Protein AF-A0A510GAA5-F1 (afdb_monomer)

Solvent-accessible surface area (backbone atoms only — not comparable to full-atom values): 17832 Å² total; per-residue (Å²): 142,86,82,77,87,73,86,58,64,56,60,96,45,73,64,56,48,52,30,31,79,69,68,80,39,81,68,49,64,73,81,85,48,62,53,80,76,76,83,84,55,55,52,45,45,80,52,79,74,59,63,67,57,55,49,51,50,48,49,23,53,34,29,55,35,20,35,38,37,37,27,47,73,92,50,47,64,72,58,56,60,53,23,48,74,52,29,44,70,79,64,52,74,68,54,37,49,56,46,46,51,51,34,44,70,56,71,65,61,59,90,78,41,46,60,67,71,66,33,75,36,69,67,58,48,86,56,47,54,50,51,40,66,25,46,62,66,61,98,56,59,31,70,10,50,50,38,61,3,27,75,20,28,36,36,34,61,46,48,59,66,29,53,49,75,48,58,60,62,44,45,58,24,70,76,71,27,32,46,78,50,77,50,101,76,40,79,48,78,43,63,17,45,46,33,47,37,36,28,33,52,56,18,83,82,37,24,55,90,42,95,88,42,80,46,93,51,64,68,56,44,28,52,66,36,54,64,49,53,47,66,74,56,57,71,62,36,77,38,80,44,79,42,67,76,76,65,78,88,52,52,90,74,55,73,75,92,70,57,59,41,29,68,63,52,20,54,51,24,40,53,49,37,55,52,37,46,62,72,31,61,97,52,101,47,67,39,64,68,65,54,52,77,66,54,30,58,77,74,61,59,66,54,70,79,54,47,68,74,74,112

pLDDT: mean 86.88, std 11.71, range [36.22, 98.19]

Foldseek 3Di:
DPDDPPQDFDDPDPVQVVCCVVVNHPTHRDDAAADPDDDDFDKLLVQFDQPVLLVVLLVCLQFVFAEEEEEFPPLCLVNSLSLSQLQHDWDDPVQQVLLQVLCVLQVNHDPNHGYRGQQEAEDDLPQDLCQAQFQDDAPNTHGHSQLNNQVHEYEYEQPLSHQLVSLVQCLCCLVPQKGWDDDPHDTDIGGRSHHYYYYHYQFPVSCVVPPVDDDPPPPVRNVVSCVSNPPSSVVSGPYYDYRYHDDPVCPVVRPSVPRDISVVSSVVSVVSQVVQCVVQVVHPDRGNVPDDDVSCVVPPDDDPVVVVVVD

Organism: NCBI:txid238800

Sequence (311 aa):
MLGRVINILVAGNLIELVNHFKGSQVLTPPEAKLQDEPINYPDFKDIKGQKIAKRALEIAASGGHNLLMFGPPRTGKSRLTACLPSILPKMSTKEILECSTITSIAGKFLDGKLTKARPFRTPHHSCSLAAMVGGGVGKKVKPGEITLAHNGVLCLDELPEFPQHVIDALRQPIENGEILISGSNAHIKYPANFQLIAAMNPCKCGYLGDPYKECMKAPKCASDYQMKVSGPIMDGFDLHIEVSSINVYNYDLIDYSSEENSKDIAARVKKVRLIQEKRYEGYNIKTNNRLDRQLLIDYAMPADEGRDLLE

Structure (mmCIF, N/CA/C/O backbone):
data_AF-A0A510GAA5-F1
#
_entry.id   AF-A0A510GAA5-F1
#
loop_
_atom_site.group_PDB
_atom_site.id
_atom_site.type_symbol
_atom_site.label_atom_id
_atom_site.label_alt_id
_atom_site.label_comp_id
_atom_site.label_asym_id
_atom_site.l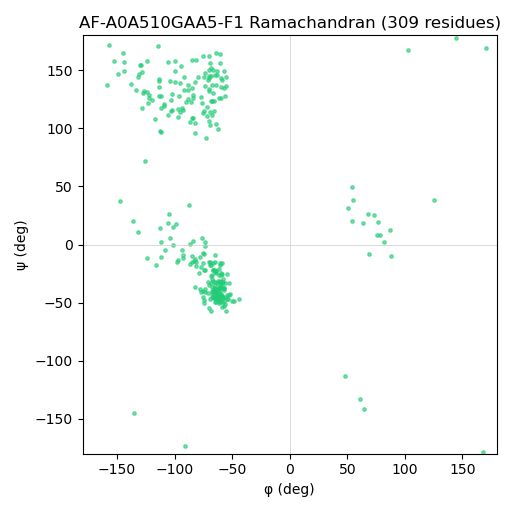abel_entity_id
_atom_site.label_seq_id
_atom_site.pdbx_PDB_ins_code
_atom_site.Cartn_x
_atom_site.Cartn_y
_atom_site.Cartn_z
_atom_site.occupancy
_atom_site.B_iso_or_equiv
_atom_site.auth_seq_id
_atom_site.auth_comp_id
_atom_site.auth_asym_id
_atom_site.auth_atom_id
_atom_site.pdbx_PDB_model_num
ATOM 1 N N . MET A 1 1 ? -29.665 -10.497 12.037 1.00 36.22 1 MET A N 1
ATOM 2 C CA . MET A 1 1 ? -30.370 -9.467 12.837 1.00 36.22 1 MET A CA 1
ATOM 3 C C . MET A 1 1 ? -29.736 -8.095 12.598 1.00 36.22 1 MET A C 1
ATOM 5 O O . MET A 1 1 ? -29.042 -7.573 13.459 1.00 36.22 1 MET A O 1
ATOM 9 N N . LEU A 1 2 ? -29.937 -7.521 11.412 1.00 41.62 2 LEU A N 1
ATOM 10 C CA . LEU A 1 2 ? -29.583 -6.130 11.109 1.00 41.62 2 LEU A CA 1
ATOM 11 C C . LEU A 1 2 ? -30.856 -5.294 11.304 1.00 41.62 2 LEU A C 1
ATOM 13 O O . LEU A 1 2 ? -31.881 -5.668 10.743 1.00 41.62 2 LEU A O 1
ATOM 17 N N . GLY A 1 3 ? -30.812 -4.209 12.085 1.00 38.56 3 GLY A N 1
ATOM 18 C CA . GLY A 1 3 ? -31.892 -3.207 12.056 1.00 38.56 3 GLY A CA 1
ATOM 19 C C . GLY A 1 3 ? -32.593 -2.838 13.367 1.00 38.56 3 GLY A C 1
ATOM 20 O O . GLY A 1 3 ? -33.789 -2.570 13.340 1.00 38.56 3 GLY A O 1
ATOM 21 N N . ARG A 1 4 ? -31.897 -2.734 14.506 1.00 42.44 4 ARG A N 1
ATOM 22 C CA . ARG A 1 4 ? -32.341 -1.761 15.521 1.00 42.44 4 ARG A CA 1
ATOM 23 C C . ARG A 1 4 ? -31.570 -0.472 15.286 1.00 42.44 4 ARG A C 1
ATOM 25 O O . ARG A 1 4 ? -30.346 -0.477 15.363 1.00 42.44 4 ARG A O 1
ATOM 32 N N . VAL A 1 5 ? -32.284 0.605 14.965 1.00 52.06 5 VAL A N 1
ATOM 33 C CA . VAL A 1 5 ? -31.745 1.967 15.015 1.00 52.06 5 VAL A CA 1
ATOM 34 C C . VAL A 1 5 ? -31.380 2.210 16.476 1.00 52.06 5 VAL A C 1
ATOM 36 O O . VAL A 1 5 ? -32.251 2.403 17.321 1.00 52.06 5 VAL A O 1
ATOM 39 N N . ILE A 1 6 ? -30.100 2.056 16.803 1.00 68.50 6 ILE A N 1
ATOM 40 C CA . ILE A 1 6 ? -29.601 2.374 18.134 1.00 68.50 6 ILE A CA 1
ATOM 41 C C . ILE A 1 6 ? -29.533 3.896 18.185 1.00 68.50 6 ILE A C 1
ATOM 43 O O . ILE A 1 6 ? -28.751 4.503 17.456 1.00 68.50 6 ILE A O 1
ATOM 47 N N . ASN A 1 7 ? -30.364 4.511 19.024 1.00 75.56 7 ASN A N 1
ATOM 48 C CA . ASN A 1 7 ? -30.238 5.931 19.321 1.00 75.56 7 ASN A CA 1
ATOM 49 C C . ASN A 1 7 ? -28.960 6.126 20.141 1.00 75.56 7 ASN A C 1
ATOM 51 O O . ASN A 1 7 ? -28.912 5.794 21.324 1.00 75.56 7 ASN A O 1
ATOM 55 N N . ILE A 1 8 ? -27.908 6.608 19.481 1.00 80.06 8 ILE A N 1
ATOM 56 C CA . ILE A 1 8 ? -26.639 6.959 20.117 1.00 80.06 8 ILE A CA 1
ATOM 57 C C . ILE A 1 8 ? -26.774 8.387 20.630 1.00 80.06 8 ILE A C 1
ATOM 59 O O . ILE A 1 8 ? -27.050 9.287 19.845 1.00 80.06 8 ILE A O 1
ATOM 63 N N . LEU A 1 9 ? -26.563 8.587 21.927 1.00 87.06 9 LEU A N 1
ATOM 64 C CA . LEU A 1 9 ? -26.502 9.899 22.569 1.00 87.06 9 LEU A CA 1
ATOM 65 C C . LEU A 1 9 ? -25.076 10.123 23.074 1.00 87.06 9 LEU A C 1
ATOM 67 O O . LEU A 1 9 ? -24.448 9.186 23.571 1.00 87.06 9 LEU A O 1
ATOM 71 N N . VAL A 1 10 ? -24.556 11.343 22.942 1.00 82.25 10 VAL A N 1
ATOM 72 C CA . VAL A 1 10 ? -23.188 11.677 23.369 1.00 82.25 10 VAL A CA 1
ATOM 73 C C . VAL A 1 10 ? -23.233 12.661 24.527 1.00 82.25 10 VAL A C 1
ATOM 75 O O . VAL A 1 10 ? -23.871 13.702 24.425 1.00 82.25 10 VAL A O 1
ATOM 78 N N . ALA A 1 11 ? -22.528 12.330 25.610 1.00 87.00 11 ALA A N 1
ATOM 79 C CA . ALA A 1 11 ? -22.262 13.238 26.720 1.00 87.00 11 ALA A CA 1
ATOM 80 C C . ALA A 1 11 ? -20.829 13.770 26.605 1.00 87.00 11 ALA A C 1
ATOM 82 O O . ALA A 1 11 ? -19.890 12.982 26.466 1.00 87.00 11 ALA A O 1
ATOM 83 N N . GLY A 1 12 ? -20.643 15.087 26.682 1.00 83.38 12 GLY A N 1
ATOM 84 C CA . GLY A 1 12 ? -19.318 15.713 26.666 1.00 83.38 12 GLY A CA 1
ATOM 85 C C . GLY A 1 12 ? -18.548 15.516 27.973 1.00 83.38 12 GLY A C 1
ATOM 86 O O . GLY A 1 12 ? -17.321 15.592 28.000 1.00 83.38 12 GLY A O 1
ATOM 87 N N . ASN A 1 13 ? -19.257 15.244 29.068 1.00 88.31 13 ASN A N 1
ATOM 88 C CA . ASN A 1 13 ? -18.691 14.973 30.383 1.00 88.31 13 ASN A CA 1
ATOM 89 C C . ASN A 1 13 ? -19.673 14.161 31.248 1.00 88.31 13 ASN A C 1
ATOM 91 O O . ASN A 1 13 ? -20.837 13.958 30.899 1.00 88.31 13 ASN A O 1
ATOM 95 N N . LEU A 1 14 ? -19.197 13.703 32.408 1.00 92.00 14 LEU A N 1
ATOM 96 C CA . LEU A 1 14 ? -20.000 12.901 33.332 1.00 92.00 14 LEU A CA 1
ATOM 97 C C . LEU A 1 14 ? -21.224 13.660 33.876 1.00 92.00 14 LEU A C 1
ATOM 99 O O . LEU A 1 14 ? -22.252 13.041 34.137 1.00 92.00 14 LEU A O 1
ATOM 103 N N . ILE A 1 15 ? -21.136 14.984 34.036 1.00 93.69 15 ILE A N 1
ATOM 104 C CA . ILE A 1 15 ? -22.222 15.804 34.595 1.00 93.69 15 ILE A CA 1
ATOM 105 C C . ILE A 1 15 ? -23.410 15.832 33.631 1.00 93.69 15 ILE A C 1
ATOM 107 O O . ILE A 1 15 ? -24.540 15.611 34.058 1.00 93.69 15 ILE A O 1
ATOM 111 N N . GLU A 1 16 ? -23.163 16.025 32.336 1.00 92.81 16 GLU A N 1
ATOM 112 C CA . GLU A 1 16 ? -24.202 15.984 31.298 1.00 92.81 16 GLU A CA 1
ATOM 113 C C . GLU A 1 16 ? -24.899 14.622 31.243 1.00 92.81 16 GLU A C 1
ATOM 115 O O . GLU A 1 16 ? -26.124 14.556 31.139 1.00 92.81 16 GLU A O 1
ATOM 120 N N . LEU A 1 17 ? -24.137 13.532 31.388 1.00 92.88 17 LEU A N 1
ATOM 121 C CA . LEU A 1 17 ? -24.698 12.183 31.457 1.00 92.88 17 LEU A CA 1
ATOM 122 C C . LEU A 1 17 ? -25.611 12.017 32.679 1.00 92.88 17 LEU A C 1
ATOM 124 O O . LEU A 1 17 ? -26.720 11.501 32.565 1.00 92.88 17 LEU A O 1
ATOM 128 N N . VAL A 1 18 ? -25.168 12.478 33.851 1.00 94.25 18 VAL A N 1
ATOM 129 C CA . VAL A 1 18 ? -25.964 12.419 35.086 1.00 94.25 18 VAL A CA 1
ATOM 130 C C . VAL A 1 18 ? -27.229 13.272 34.968 1.00 94.25 18 VAL A C 1
ATOM 132 O O . VAL A 1 18 ? -28.306 12.820 35.355 1.00 94.25 18 VAL A O 1
ATOM 135 N N . ASN A 1 19 ? -27.127 14.479 34.412 1.00 93.50 19 ASN A N 1
ATOM 136 C CA . ASN A 1 19 ? -28.267 15.370 34.190 1.00 93.50 19 ASN A CA 1
ATOM 137 C C . ASN A 1 19 ? -29.281 14.775 33.210 1.00 93.50 19 ASN A C 1
ATOM 139 O O . ASN A 1 19 ? -30.486 14.957 33.383 1.00 93.50 19 ASN A O 1
ATOM 143 N N . HIS A 1 20 ? -28.805 14.005 32.231 1.00 93.19 20 HIS A N 1
ATOM 144 C CA . HIS A 1 20 ? -29.666 13.278 31.312 1.00 93.19 20 HIS A CA 1
ATOM 145 C C . HIS A 1 20 ? -30.554 12.256 32.003 1.00 93.19 20 HIS A C 1
ATOM 147 O O . HIS A 1 20 ? -31.773 12.287 31.845 1.00 93.19 20 HIS A O 1
ATOM 153 N N . PHE A 1 21 ? -29.960 11.404 32.838 1.00 92.94 21 PHE A N 1
ATOM 154 C CA . PHE A 1 21 ? -30.721 10.416 33.602 1.00 92.94 21 PHE A CA 1
ATOM 155 C C . PHE A 1 21 ? -31.620 11.047 34.671 1.00 92.94 21 PHE A C 1
ATOM 157 O O . PHE A 1 21 ? -32.647 10.470 35.017 1.00 92.94 21 PHE A O 1
ATOM 164 N N . LYS A 1 22 ? -31.270 12.237 35.175 1.00 93.38 22 LYS A N 1
ATOM 165 C CA . LYS A 1 22 ? -32.120 13.019 36.089 1.00 93.38 22 LYS A CA 1
ATOM 166 C C . LYS A 1 22 ? -33.263 13.763 35.387 1.00 93.38 22 LYS A C 1
ATOM 168 O O . LYS A 1 22 ? -34.124 14.300 36.076 1.00 93.38 22 LYS A O 1
ATOM 173 N N . GLY A 1 23 ? -33.268 13.831 34.055 1.00 90.81 23 GLY A N 1
ATOM 174 C CA . GLY A 1 23 ? -34.261 14.575 33.274 1.00 90.81 23 GLY A CA 1
ATOM 175 C C . GLY A 1 23 ? -34.072 16.097 33.277 1.00 90.81 23 GLY A C 1
ATOM 176 O O . GLY A 1 23 ? -34.934 16.812 32.775 1.00 90.81 23 GLY A O 1
ATOM 177 N N . SER A 1 24 ? -32.963 16.611 33.819 1.00 91.56 24 SER A N 1
ATOM 178 C CA . SER A 1 24 ? -32.653 18.050 33.836 1.00 91.56 24 SER A CA 1
ATOM 179 C C . SER A 1 24 ? -31.969 18.538 32.556 1.00 91.56 24 SER A C 1
ATOM 181 O O . SER A 1 24 ? -31.905 19.739 32.309 1.00 91.56 24 SER A O 1
ATOM 183 N N . GLN A 1 25 ? -31.466 17.618 31.732 1.00 90.06 25 GLN A N 1
ATOM 184 C CA . GLN A 1 25 ? -30.853 17.896 30.436 1.00 90.06 25 GLN A CA 1
ATOM 185 C C . GLN A 1 25 ? -31.204 16.771 29.456 1.00 90.06 25 GLN A C 1
ATOM 187 O O . GLN A 1 25 ? -31.360 15.623 29.853 1.00 90.06 25 GLN A O 1
ATOM 192 N N . VAL A 1 26 ? -31.315 17.056 28.161 1.00 89.81 26 VAL A N 1
ATOM 193 C CA . VAL A 1 26 ? -31.512 16.016 27.139 1.00 89.81 26 VAL A CA 1
ATOM 194 C C . VAL A 1 26 ? -30.254 15.942 26.289 1.00 89.81 26 VAL A C 1
ATOM 196 O O . VAL A 1 26 ? -29.883 16.926 25.655 1.00 89.81 26 VAL A O 1
ATOM 199 N N . LEU A 1 27 ? -29.577 14.791 26.301 1.00 90.69 27 LEU A N 1
ATOM 200 C CA . LEU A 1 27 ? -28.492 14.534 25.359 1.00 90.69 27 LEU A CA 1
ATOM 201 C C . LEU A 1 27 ? -29.084 14.348 23.970 1.00 90.69 27 LEU A C 1
ATOM 203 O O . LEU A 1 27 ? -30.132 13.720 23.810 1.00 90.69 27 LEU A O 1
ATOM 207 N N . THR A 1 28 ? -28.393 14.870 22.968 1.00 86.44 28 THR A N 1
ATOM 208 C CA . THR A 1 28 ? -28.785 14.747 21.570 1.00 86.44 28 THR A CA 1
ATOM 209 C C . THR A 1 28 ? -27.892 13.742 20.844 1.00 86.44 28 THR A C 1
ATOM 211 O O . THR A 1 28 ? -26.766 13.462 21.278 1.00 86.44 28 THR A O 1
ATOM 214 N N . PRO A 1 29 ? -28.382 13.160 19.737 1.00 83.62 29 PRO A N 1
ATOM 215 C CA . PRO A 1 29 ? -27.536 12.376 18.861 1.00 83.62 29 PRO A CA 1
ATOM 216 C C . PRO A 1 29 ? -26.367 13.208 18.326 1.00 83.62 29 PRO A C 1
ATOM 218 O O . PRO A 1 29 ? -26.551 14.388 18.018 1.00 83.62 29 PRO A O 1
ATOM 221 N N . PRO A 1 30 ? -25.168 12.618 18.196 1.00 79.56 30 PRO A N 1
ATOM 222 C CA . PRO A 1 30 ? -24.035 13.331 17.635 1.00 79.56 30 PRO A CA 1
ATOM 223 C C . PRO A 1 30 ? -24.268 13.621 16.150 1.00 79.56 30 PRO A C 1
ATOM 225 O O . PRO A 1 30 ? -24.688 12.747 15.390 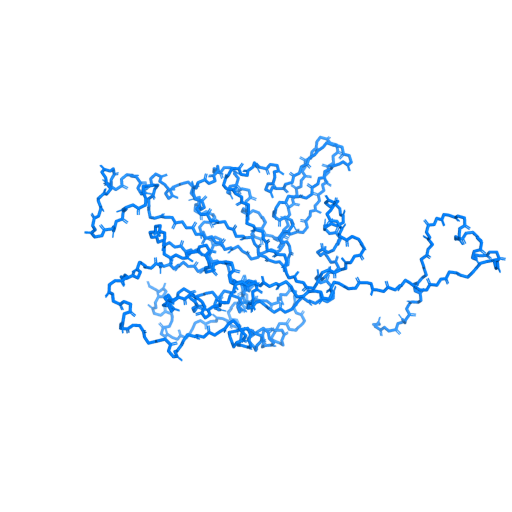1.00 79.56 30 PRO A O 1
A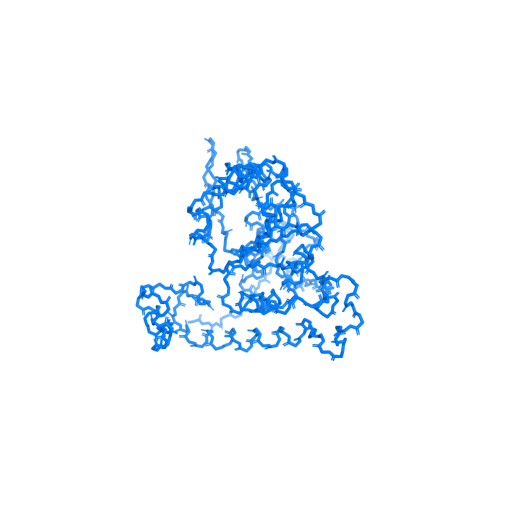TOM 228 N N . GLU A 1 31 ? -23.926 14.832 15.717 1.00 74.69 31 GLU A N 1
ATOM 229 C CA . GLU A 1 31 ? -23.881 15.164 14.295 1.00 74.69 31 GLU A CA 1
ATOM 230 C C . GLU A 1 31 ? -22.617 14.576 13.660 1.00 74.69 31 GLU A C 1
ATOM 232 O O . GLU A 1 31 ? -21.490 14.879 14.063 1.00 74.69 31 GLU A O 1
ATOM 237 N N . ALA A 1 32 ? -22.794 13.730 12.644 1.00 70.75 32 ALA A N 1
ATOM 238 C CA . ALA A 1 32 ? -21.677 13.169 11.899 1.00 70.75 32 ALA A CA 1
ATOM 239 C C . ALA A 1 32 ? -21.006 14.259 11.051 1.00 70.75 32 ALA A C 1
ATOM 241 O O . ALA A 1 32 ? -21.521 14.659 10.007 1.00 70.75 32 ALA A O 1
ATOM 242 N N . LYS A 1 33 ? -19.824 14.714 11.473 1.00 73.50 33 LYS A N 1
ATOM 243 C CA . LYS A 1 33 ? -18.998 15.639 10.689 1.00 73.50 33 LYS A CA 1
ATOM 244 C C . LYS A 1 33 ? -18.119 14.843 9.729 1.00 73.50 33 LYS A C 1
ATOM 246 O O . LYS A 1 33 ? -17.147 14.202 10.131 1.00 73.50 33 LYS A O 1
ATOM 251 N N . LEU A 1 34 ? -18.469 14.861 8.448 1.00 71.62 34 LEU A N 1
ATOM 252 C CA . LEU A 1 34 ? -17.645 14.285 7.388 1.00 71.62 34 LEU A CA 1
ATOM 253 C C . LEU A 1 34 ? -16.722 15.370 6.834 1.00 71.62 34 LEU A C 1
ATOM 255 O O . LEU A 1 34 ? -17.085 16.542 6.763 1.00 71.62 34 LEU A O 1
ATOM 259 N N . GLN A 1 35 ? -15.504 14.991 6.465 1.00 70.12 35 GLN A N 1
ATOM 260 C CA . GLN A 1 35 ? -14.662 15.865 5.664 1.00 70.12 35 GLN A CA 1
ATOM 261 C C . GLN A 1 35 ? -15.243 15.907 4.246 1.00 70.12 35 GLN A C 1
ATOM 263 O O . GLN A 1 35 ? -15.217 14.899 3.537 1.00 70.12 35 GLN A O 1
ATOM 268 N N . ASP A 1 36 ? -15.798 17.056 3.863 1.00 61.06 36 ASP A N 1
ATOM 269 C CA . ASP A 1 36 ? -16.390 17.260 2.535 1.00 61.06 36 ASP A CA 1
ATOM 270 C C . ASP A 1 36 ? -15.369 17.707 1.482 1.00 61.06 36 ASP A C 1
ATOM 272 O O . ASP A 1 36 ? -15.629 17.582 0.286 1.00 61.06 36 ASP A O 1
ATOM 276 N N . GLU A 1 37 ? -14.191 18.181 1.901 1.00 63.00 37 GLU A N 1
ATOM 277 C CA . GLU A 1 37 ? -13.153 18.603 0.964 1.00 63.00 37 GLU A CA 1
ATOM 278 C C . GLU A 1 37 ? -12.579 17.403 0.194 1.00 63.00 37 GLU A C 1
ATOM 280 O O . GLU A 1 37 ? -12.080 16.449 0.807 1.00 63.00 37 GLU A O 1
ATOM 285 N N . PRO A 1 38 ? -12.624 17.428 -1.151 1.00 63.91 38 PRO A N 1
ATOM 286 C CA . PRO A 1 38 ? -12.011 16.387 -1.953 1.00 63.91 38 PRO A CA 1
ATOM 287 C C . PRO A 1 38 ? -10.491 16.454 -1.790 1.00 63.91 38 PRO A C 1
ATOM 289 O O . PRO A 1 38 ? -9.869 17.474 -2.081 1.00 63.91 38 PRO A O 1
ATOM 292 N N . ILE A 1 39 ? -9.878 15.346 -1.364 1.00 74.38 39 ILE A N 1
ATOM 293 C CA . ILE A 1 39 ? -8.423 15.207 -1.455 1.00 74.38 39 ILE A CA 1
ATOM 294 C C . ILE A 1 39 ? -8.066 15.166 -2.939 1.00 74.38 39 ILE A C 1
ATOM 296 O O . ILE A 1 39 ? -8.477 14.253 -3.658 1.00 74.38 39 ILE A O 1
ATOM 300 N N . ASN A 1 40 ? -7.336 16.181 -3.396 1.00 79.75 40 ASN A N 1
ATOM 301 C CA . ASN A 1 40 ? -6.934 16.285 -4.787 1.00 79.75 40 ASN A CA 1
ATOM 302 C C . ASN A 1 40 ? -5.659 15.465 -5.011 1.00 79.75 40 ASN A C 1
ATOM 304 O O . ASN A 1 40 ? -4.585 15.825 -4.527 1.00 79.75 40 ASN A O 1
ATOM 308 N N . TYR A 1 41 ? -5.790 14.347 -5.719 1.00 89.25 41 TYR A N 1
ATOM 309 C CA . TYR A 1 41 ? -4.664 13.509 -6.121 1.00 89.25 41 TYR A CA 1
ATOM 310 C C . TYR A 1 41 ? -4.201 13.882 -7.537 1.00 89.25 41 TYR A C 1
ATOM 312 O O . TYR A 1 41 ? -5.019 14.344 -8.335 1.00 89.25 41 TYR A O 1
ATOM 320 N N . PRO A 1 42 ? -2.922 13.655 -7.884 1.00 91.62 42 PRO A N 1
ATOM 321 C CA . PRO A 1 42 ? -2.449 13.805 -9.257 1.00 91.62 42 PRO A CA 1
ATOM 322 C C . PRO A 1 42 ? -3.256 12.949 -10.248 1.00 91.62 42 PRO A C 1
ATOM 324 O O . PRO A 1 42 ? -3.642 11.820 -9.932 1.00 91.62 42 PRO A O 1
ATOM 327 N N . ASP A 1 43 ? -3.473 13.470 -11.457 1.00 92.62 43 ASP A N 1
ATOM 328 C CA . ASP A 1 43 ? -4.263 12.814 -12.505 1.00 92.62 43 ASP A CA 1
ATOM 329 C C . ASP A 1 43 ? -3.355 12.023 -13.463 1.00 92.62 43 ASP A C 1
ATOM 331 O O . ASP A 1 43 ? -2.285 12.494 -13.863 1.00 92.62 43 ASP A O 1
ATOM 335 N N . PHE A 1 44 ? -3.783 10.822 -13.861 1.00 91.62 44 PHE A N 1
ATOM 336 C CA . PHE A 1 44 ? -3.069 9.990 -14.834 1.00 91.62 44 PHE A CA 1
ATOM 337 C C . PHE A 1 44 ? -2.888 10.667 -16.195 1.00 91.62 44 PHE A C 1
ATOM 339 O O . PHE A 1 44 ? -1.900 10.375 -16.876 1.00 91.62 44 PHE A O 1
ATOM 346 N N . LYS A 1 45 ? -3.768 11.602 -16.572 1.00 90.25 45 LYS A N 1
ATOM 347 C CA . LYS A 1 45 ? -3.625 12.370 -17.819 1.00 90.25 45 LYS A CA 1
ATOM 348 C C . LYS A 1 45 ? -2.370 13.251 -17.838 1.00 90.25 45 LYS A C 1
ATOM 350 O O . LYS A 1 45 ? -1.865 13.582 -18.905 1.00 90.25 45 LYS A O 1
ATOM 355 N N . ASP A 1 46 ? -1.856 13.630 -16.664 1.00 88.19 46 ASP A N 1
ATOM 356 C CA . ASP A 1 46 ? -0.686 14.506 -16.556 1.00 88.19 46 ASP A CA 1
ATOM 357 C C . ASP A 1 46 ? 0.635 13.735 -16.714 1.00 88.19 46 ASP A C 1
ATOM 359 O O . ASP A 1 46 ? 1.710 14.333 -16.826 1.00 88.19 46 ASP A O 1
ATOM 363 N N . ILE A 1 47 ? 0.578 12.403 -16.674 1.00 87.12 47 ILE A N 1
ATOM 364 C CA . ILE A 1 47 ? 1.726 11.529 -16.888 1.00 87.12 47 ILE A CA 1
ATOM 365 C C . ILE A 1 47 ? 1.755 11.182 -18.365 1.00 87.12 47 ILE A C 1
ATOM 367 O O . ILE A 1 47 ? 0.858 10.517 -18.861 1.00 87.12 47 ILE A O 1
ATOM 371 N N . LYS A 1 48 ? 2.794 11.612 -19.069 1.00 81.06 48 LYS A N 1
ATOM 372 C CA . LYS A 1 48 ? 2.917 11.346 -20.502 1.00 81.06 48 LYS A CA 1
ATOM 373 C C . LYS A 1 48 ? 3.552 9.984 -20.737 1.00 81.06 48 LYS A C 1
ATOM 375 O O . LYS A 1 48 ? 4.555 9.661 -20.099 1.00 81.06 48 LYS A O 1
ATOM 380 N N . GLY A 1 49 ? 2.987 9.203 -21.650 1.00 81.69 49 GLY A N 1
ATOM 381 C CA . GLY A 1 49 ? 3.454 7.856 -21.957 1.00 81.69 49 GLY A CA 1
ATOM 382 C C . GLY A 1 49 ? 3.304 6.891 -20.776 1.00 81.69 49 GLY A C 1
ATOM 383 O O . GLY A 1 49 ? 2.306 6.906 -20.059 1.00 81.69 49 GLY A O 1
ATOM 384 N N . GLN A 1 50 ? 4.289 6.005 -20.592 1.00 86.31 50 GLN A N 1
ATOM 385 C CA . GLN A 1 50 ? 4.290 4.969 -19.547 1.00 86.31 50 GLN A CA 1
ATOM 386 C C . GLN A 1 50 ? 3.051 4.056 -19.560 1.00 86.31 50 GLN A C 1
ATOM 388 O O . GLN A 1 50 ? 2.556 3.652 -18.508 1.00 86.31 50 GLN A O 1
ATOM 393 N N . LYS A 1 51 ? 2.552 3.699 -20.754 1.00 87.31 51 LYS A N 1
ATOM 394 C CA . LYS A 1 51 ? 1.334 2.882 -20.929 1.00 87.31 51 LYS A CA 1
ATOM 395 C C . LYS A 1 51 ? 1.369 1.587 -20.110 1.00 87.31 51 LYS A C 1
ATOM 397 O O . LYS A 1 51 ? 0.385 1.259 -19.454 1.00 87.31 51 LYS A O 1
ATOM 402 N N . ILE A 1 52 ? 2.518 0.904 -20.090 1.00 89.44 52 ILE A N 1
ATOM 403 C CA . ILE A 1 52 ? 2.726 -0.320 -19.301 1.00 89.44 52 ILE A CA 1
ATOM 404 C C . ILE A 1 52 ? 2.565 -0.032 -17.804 1.00 89.44 52 ILE A C 1
ATOM 406 O O . ILE A 1 52 ? 1.810 -0.729 -17.132 1.00 89.44 52 ILE A O 1
ATOM 410 N N . ALA A 1 53 ? 3.190 1.029 -17.284 1.00 92.75 53 ALA A N 1
ATOM 411 C CA . ALA A 1 53 ? 3.092 1.376 -15.868 1.00 92.75 53 ALA A CA 1
ATOM 412 C C . ALA A 1 53 ? 1.683 1.819 -15.456 1.00 92.75 53 ALA A C 1
ATOM 414 O O . ALA A 1 53 ? 1.189 1.398 -14.410 1.00 92.75 53 ALA A O 1
ATOM 415 N N . LYS A 1 54 ? 0.995 2.608 -16.292 1.00 93.88 54 LYS A N 1
ATOM 416 C CA . LYS A 1 54 ? -0.411 2.977 -16.061 1.00 93.88 54 LYS A CA 1
ATOM 417 C C . LYS A 1 54 ? -1.309 1.744 -16.022 1.00 93.88 54 LYS A C 1
ATOM 419 O O . LYS A 1 54 ? -2.124 1.603 -15.114 1.00 93.88 54 LYS A O 1
ATOM 424 N N . ARG A 1 55 ? -1.118 0.823 -16.971 1.00 94.50 55 ARG A N 1
ATOM 425 C CA . ARG A 1 55 ? -1.877 -0.427 -17.033 1.00 94.50 55 ARG A CA 1
ATOM 426 C C . ARG A 1 55 ? -1.602 -1.320 -15.826 1.00 94.50 55 ARG A C 1
ATOM 428 O O . ARG A 1 55 ? -2.542 -1.855 -15.248 1.00 94.50 55 ARG A O 1
ATOM 435 N N . ALA A 1 56 ? -0.346 -1.446 -15.415 1.00 96.62 56 ALA A N 1
ATOM 436 C CA . ALA A 1 56 ? 0.035 -2.202 -14.229 1.00 96.62 56 ALA A CA 1
ATOM 437 C C . ALA A 1 56 ? -0.568 -1.607 -12.948 1.00 96.62 56 ALA A C 1
ATOM 439 O O . ALA A 1 56 ? -1.077 -2.354 -12.119 1.00 96.62 56 ALA A O 1
ATOM 440 N N . LEU A 1 57 ? -0.601 -0.276 -12.810 1.00 97.06 57 LEU A N 1
ATOM 441 C CA . LEU A 1 57 ? -1.281 0.396 -11.698 1.00 97.06 57 LEU A CA 1
ATOM 442 C C . LEU A 1 57 ? -2.797 0.175 -11.720 1.00 97.06 57 LEU A C 1
ATOM 444 O O . LEU A 1 57 ? -3.388 -0.027 -10.664 1.00 97.06 57 LEU A O 1
ATOM 448 N N . GLU A 1 58 ? -3.432 0.162 -12.894 1.00 97.56 58 GLU A N 1
ATOM 449 C CA . GLU A 1 58 ? -4.850 -0.195 -13.028 1.00 97.56 58 GLU A CA 1
ATOM 450 C C . GLU A 1 58 ? -5.109 -1.642 -12.577 1.00 97.56 58 GLU A C 1
ATOM 452 O O . GLU A 1 58 ? -6.053 -1.893 -11.821 1.00 97.56 58 GLU A O 1
ATOM 457 N N . ILE A 1 59 ? -4.268 -2.593 -12.998 1.00 97.50 59 ILE A N 1
ATOM 458 C CA . ILE A 1 59 ? -4.359 -4.004 -12.587 1.00 97.50 59 ILE A CA 1
ATOM 459 C C . ILE A 1 59 ? -4.143 -4.120 -11.074 1.00 97.50 59 ILE A C 1
ATOM 461 O O . ILE A 1 59 ? -4.954 -4.743 -10.383 1.00 97.50 59 ILE A O 1
ATOM 465 N N . ALA A 1 60 ? -3.120 -3.452 -10.540 1.00 97.88 60 ALA A N 1
ATOM 466 C CA . ALA A 1 60 ? -2.828 -3.420 -9.115 1.00 97.88 60 ALA A CA 1
ATOM 467 C C . ALA A 1 60 ? -4.005 -2.853 -8.312 1.00 97.88 60 ALA A C 1
ATOM 469 O O . ALA A 1 60 ? -4.482 -3.485 -7.369 1.00 97.88 60 ALA A O 1
ATOM 470 N N . ALA A 1 61 ? -4.549 -1.703 -8.712 1.00 97.44 61 ALA A N 1
ATOM 471 C CA . ALA A 1 61 ? -5.719 -1.085 -8.089 1.00 97.44 61 ALA A CA 1
ATOM 472 C C . ALA A 1 61 ? -6.967 -1.977 -8.151 1.00 97.44 61 ALA A C 1
ATOM 474 O O . ALA A 1 61 ? -7.778 -1.975 -7.218 1.00 97.44 61 ALA A O 1
ATOM 475 N N . SER A 1 62 ? -7.123 -2.743 -9.234 1.00 97.31 62 SER A N 1
ATOM 476 C CA . SER A 1 62 ? -8.257 -3.640 -9.466 1.00 97.31 62 SER A CA 1
ATOM 477 C C . SER A 1 62 ? -8.185 -4.908 -8.625 1.00 97.31 62 SER A C 1
ATOM 479 O O . SER A 1 62 ? -9.191 -5.280 -8.026 1.00 97.31 62 SER A O 1
ATOM 481 N N . GLY A 1 63 ? -7.024 -5.559 -8.554 1.00 95.69 63 GLY A N 1
ATOM 482 C CA . GLY A 1 63 ? -6.826 -6.819 -7.827 1.00 95.69 63 GLY A CA 1
ATOM 483 C C . GLY A 1 63 ? -6.356 -6.654 -6.382 1.00 95.69 63 GLY A C 1
ATOM 484 O O . GLY A 1 63 ? -6.440 -7.598 -5.607 1.00 95.69 63 GLY A O 1
ATOM 485 N N . GLY A 1 64 ? -5.944 -5.446 -5.981 1.00 95.88 64 GLY A N 1
ATOM 486 C CA . GLY A 1 64 ? -5.307 -5.191 -4.683 1.00 95.88 64 GLY A CA 1
ATOM 487 C C . GLY A 1 64 ? -3.846 -5.630 -4.628 1.00 95.88 64 GLY A C 1
ATOM 488 O O . GLY A 1 64 ? -3.333 -5.816 -3.535 1.00 95.88 64 GLY A O 1
ATOM 489 N N . HIS A 1 65 ? -3.207 -5.811 -5.783 1.00 97.12 65 HIS A N 1
ATOM 490 C CA . HIS A 1 65 ? -1.869 -6.381 -5.887 1.00 97.12 65 HIS A CA 1
ATOM 491 C C . HIS A 1 65 ? -0.778 -5.411 -5.447 1.00 97.12 65 HIS A C 1
ATOM 493 O O . HIS A 1 65 ? -0.851 -4.210 -5.728 1.00 97.12 65 HIS A O 1
ATOM 499 N N . ASN A 1 66 ? 0.254 -5.941 -4.811 1.00 97.69 66 ASN A N 1
ATOM 500 C CA . ASN A 1 66 ? 1.481 -5.218 -4.538 1.00 97.69 66 ASN A CA 1
ATOM 501 C C . ASN A 1 66 ? 2.281 -5.071 -5.836 1.00 97.69 66 ASN A C 1
ATOM 503 O O . ASN A 1 66 ? 2.389 -6.013 -6.622 1.00 97.69 66 ASN A O 1
ATOM 507 N N . LEU A 1 67 ? 2.833 -3.883 -6.073 1.00 98.12 67 LEU A N 1
ATOM 508 C CA . LEU A 1 67 ? 3.524 -3.555 -7.322 1.00 98.12 67 LEU A CA 1
ATOM 509 C C . LEU A 1 67 ? 4.917 -3.006 -7.040 1.00 98.12 67 LEU A C 1
ATOM 511 O O . LEU A 1 67 ? 5.063 -2.044 -6.283 1.00 98.12 67 LEU A O 1
ATOM 515 N N . LEU A 1 68 ? 5.912 -3.563 -7.720 1.00 97.56 68 LEU A N 1
ATOM 516 C CA . LEU A 1 68 ? 7.272 -3.058 -7.748 1.00 97.56 68 LEU A CA 1
ATOM 517 C C . LEU A 1 68 ? 7.625 -2.517 -9.136 1.00 97.56 68 LEU A C 1
ATOM 519 O O . LEU A 1 68 ? 7.469 -3.190 -10.155 1.00 97.56 68 LEU A O 1
ATOM 523 N N . MET A 1 69 ? 8.115 -1.280 -9.164 1.00 96.12 69 MET A N 1
ATOM 524 C CA . MET A 1 69 ? 8.561 -0.596 -10.374 1.00 96.12 69 MET A CA 1
ATOM 525 C C . MET A 1 69 ? 10.078 -0.440 -10.393 1.00 96.12 69 MET A C 1
ATOM 527 O O . MET A 1 69 ? 10.657 0.249 -9.552 1.00 96.12 69 MET A O 1
ATOM 531 N N . PHE A 1 70 ? 10.715 -1.000 -11.410 1.00 91.88 70 PHE A N 1
ATOM 532 C CA . PHE A 1 70 ? 12.136 -0.834 -11.689 1.00 91.88 70 PHE A CA 1
ATOM 533 C C . PHE A 1 70 ? 12.327 0.202 -12.782 1.00 91.88 70 PHE A C 1
ATOM 535 O O . PHE A 1 70 ? 11.583 0.219 -13.751 1.00 91.88 70 PHE A O 1
ATOM 542 N N . GLY A 1 71 ? 13.319 1.074 -12.675 1.00 89.38 71 GLY A N 1
ATOM 543 C CA . GLY A 1 71 ? 13.670 1.931 -13.807 1.00 89.38 71 GLY A CA 1
ATOM 544 C C . GLY A 1 71 ? 14.662 3.021 -13.444 1.00 89.38 71 GLY A C 1
ATOM 545 O O . GLY A 1 71 ? 14.899 3.252 -12.256 1.00 89.38 71 GLY A O 1
ATOM 546 N N . PRO A 1 72 ? 15.238 3.725 -14.427 1.00 85.88 72 PRO A N 1
ATOM 547 C CA . PRO A 1 72 ? 16.195 4.792 -14.166 1.00 85.88 72 PRO A CA 1
ATOM 548 C C . PRO A 1 72 ? 15.563 5.970 -13.397 1.00 85.88 72 PRO A C 1
ATOM 550 O O . PRO A 1 72 ? 14.334 6.076 -13.271 1.00 85.88 72 PRO A O 1
ATOM 553 N N . PRO A 1 73 ? 16.376 6.868 -12.818 1.00 84.50 73 PRO A N 1
ATOM 554 C CA . PRO A 1 73 ? 15.862 8.075 -12.184 1.00 84.50 73 PRO A CA 1
ATOM 555 C C . PRO A 1 73 ? 15.106 8.948 -13.198 1.00 84.50 73 PRO A C 1
ATOM 557 O O . PRO A 1 73 ? 15.362 8.905 -14.398 1.00 84.50 73 PRO A O 1
ATOM 560 N N . ARG A 1 74 ? 14.187 9.787 -12.702 1.00 81.62 74 ARG A N 1
ATOM 561 C CA . ARG A 1 74 ? 13.399 10.751 -13.504 1.00 81.62 74 ARG A CA 1
ATOM 562 C C . ARG A 1 74 ? 12.449 10.146 -14.550 1.00 81.62 74 ARG A C 1
ATOM 564 O O . ARG A 1 74 ? 11.958 10.874 -15.404 1.00 81.62 74 ARG A O 1
ATOM 571 N N . THR A 1 75 ? 12.092 8.866 -14.446 1.00 82.25 75 THR A N 1
ATOM 572 C CA . THR A 1 75 ? 11.066 8.240 -15.310 1.00 82.25 75 THR A CA 1
ATOM 573 C C . THR A 1 75 ? 9.625 8.443 -14.836 1.00 82.25 75 THR A C 1
ATOM 575 O O . THR A 1 75 ? 8.688 7.952 -15.460 1.00 82.25 75 THR A O 1
ATOM 578 N N . GLY A 1 76 ? 9.425 9.192 -13.746 1.00 85.75 76 GLY A N 1
ATOM 579 C CA . GLY A 1 76 ? 8.096 9.522 -13.226 1.00 85.75 76 GLY A CA 1
ATOM 580 C C . GLY A 1 76 ? 7.502 8.490 -12.263 1.00 85.75 76 GLY A C 1
ATOM 581 O O . GLY A 1 76 ? 6.323 8.608 -11.945 1.00 85.75 76 GLY A O 1
ATOM 582 N N . LYS A 1 77 ? 8.291 7.528 -11.758 1.00 91.50 77 LYS A N 1
ATOM 583 C CA . LYS A 1 77 ? 7.846 6.486 -10.805 1.00 91.50 77 LYS A CA 1
ATOM 584 C C . LYS A 1 77 ? 7.092 7.062 -9.599 1.00 91.50 77 LYS A C 1
ATOM 586 O O . LYS A 1 77 ? 5.973 6.644 -9.332 1.00 91.50 77 LYS A O 1
ATOM 591 N N . SER A 1 78 ? 7.638 8.088 -8.944 1.00 90.69 78 SER A N 1
ATOM 592 C CA . SER A 1 78 ? 7.006 8.739 -7.785 1.00 90.69 78 SER A CA 1
ATOM 593 C C . SER A 1 78 ? 5.689 9.443 -8.140 1.00 90.69 78 SER A C 1
ATOM 595 O O . SER A 1 78 ? 4.768 9.506 -7.332 1.00 90.69 78 SER A O 1
ATOM 597 N N . ARG A 1 79 ? 5.568 9.975 -9.366 1.00 91.25 79 ARG A N 1
ATOM 598 C CA . ARG A 1 79 ? 4.320 10.597 -9.839 1.00 91.25 79 ARG A CA 1
ATOM 599 C C . ARG A 1 79 ? 3.275 9.535 -10.181 1.00 91.25 79 ARG A C 1
ATOM 601 O O . ARG A 1 79 ? 2.114 9.704 -9.831 1.00 91.25 79 ARG A O 1
ATOM 608 N N . LEU A 1 80 ? 3.703 8.435 -10.802 1.00 93.44 80 LEU A N 1
ATOM 609 C CA . LEU A 1 80 ? 2.884 7.255 -11.080 1.00 93.44 80 LEU A CA 1
ATOM 610 C C . LEU A 1 80 ? 2.291 6.673 -9.788 1.00 93.44 80 LEU A C 1
ATOM 612 O O . LEU A 1 80 ? 1.080 6.467 -9.718 1.00 93.44 80 LEU A O 1
ATOM 616 N N . THR A 1 81 ? 3.100 6.476 -8.740 1.00 93.44 81 THR A N 1
ATOM 617 C CA . THR A 1 81 ? 2.592 5.983 -7.447 1.00 93.44 81 THR A CA 1
ATOM 618 C C . THR A 1 81 ? 1.632 6.965 -6.783 1.00 93.44 81 THR A C 1
ATOM 620 O O . THR A 1 81 ? 0.600 6.546 -6.259 1.00 93.44 81 THR A O 1
ATOM 623 N N . ALA A 1 82 ? 1.918 8.269 -6.842 1.00 93.12 82 ALA A N 1
ATOM 624 C CA . ALA A 1 82 ? 1.060 9.306 -6.273 1.00 93.12 82 ALA A CA 1
ATOM 625 C C . ALA A 1 82 ? -0.315 9.409 -6.957 1.00 93.12 82 ALA A C 1
ATOM 627 O O . ALA A 1 82 ? -1.271 9.863 -6.330 1.00 93.12 82 ALA A O 1
ATOM 628 N N . CYS A 1 83 ? -0.444 8.959 -8.210 1.00 94.25 83 CYS A N 1
ATOM 629 C CA . CYS A 1 83 ? -1.734 8.855 -8.893 1.00 94.25 83 CYS A CA 1
ATOM 630 C C . CYS A 1 83 ? -2.590 7.683 -8.391 1.00 94.25 83 CYS A C 1
ATOM 632 O O . CYS A 1 83 ? -3.807 7.721 -8.565 1.00 94.25 83 CYS A O 1
ATOM 634 N N . LEU A 1 84 ? -2.019 6.645 -7.769 1.00 95.12 84 LEU A N 1
ATOM 635 C CA . LEU A 1 84 ? -2.764 5.427 -7.425 1.00 95.12 84 LEU A CA 1
ATOM 636 C C . LEU A 1 84 ? -4.017 5.679 -6.561 1.00 95.12 84 LEU A C 1
ATOM 638 O O . LEU A 1 84 ? -5.075 5.148 -6.903 1.00 95.12 84 LEU A O 1
ATOM 642 N N . PRO A 1 85 ? -3.988 6.509 -5.497 1.00 94.25 85 PRO A N 1
ATOM 643 C CA . PRO A 1 85 ? -5.185 6.770 -4.696 1.00 94.25 85 PRO A CA 1
ATOM 644 C C . PRO A 1 85 ? -6.352 7.365 -5.492 1.00 94.25 85 PRO A C 1
ATOM 646 O O . PRO A 1 85 ? -7.504 7.153 -5.117 1.00 94.25 85 PRO A O 1
ATOM 649 N N . SER A 1 86 ? -6.073 8.060 -6.604 1.00 94.31 86 SER A N 1
ATOM 650 C CA . SER A 1 86 ? -7.102 8.652 -7.469 1.00 94.31 86 SER A CA 1
ATOM 651 C C . SER A 1 86 ? -7.966 7.609 -8.190 1.00 94.31 86 SER A C 1
ATOM 653 O O . SER A 1 86 ? -9.090 7.922 -8.581 1.00 94.31 86 SER A O 1
ATOM 655 N N . ILE A 1 87 ? -7.467 6.374 -8.339 1.00 95.75 87 ILE A N 1
ATOM 656 C CA . ILE A 1 87 ? -8.149 5.287 -9.059 1.00 95.75 87 ILE A CA 1
ATOM 657 C C . ILE A 1 87 ? -8.685 4.181 -8.146 1.00 95.75 87 ILE A C 1
ATOM 659 O O . ILE A 1 87 ? -9.367 3.270 -8.617 1.00 95.75 87 ILE A O 1
ATOM 663 N N . LEU A 1 88 ? -8.408 4.245 -6.841 1.00 94.69 88 LEU A N 1
ATOM 664 C CA . LEU A 1 88 ? -8.887 3.249 -5.886 1.00 94.69 88 LEU A CA 1
ATOM 665 C C . LEU A 1 88 ? -10.395 3.393 -5.611 1.00 94.69 88 LEU A C 1
ATOM 667 O O . LEU A 1 88 ? -10.938 4.501 -5.594 1.00 94.69 88 LEU A O 1
ATOM 671 N N . PRO A 1 89 ? -11.102 2.280 -5.334 1.00 91.56 89 PRO A N 1
ATOM 672 C CA . PRO A 1 89 ? -12.514 2.329 -4.971 1.00 91.56 89 PRO A CA 1
ATOM 673 C C . PRO A 1 89 ? -12.713 3.094 -3.657 1.00 91.56 89 PRO A C 1
ATOM 675 O O . PRO A 1 89 ? -11.872 3.033 -2.761 1.00 91.56 89 PRO A O 1
ATOM 678 N N . LYS A 1 90 ? -13.860 3.761 -3.495 1.00 90.25 90 LYS A N 1
ATOM 679 C CA . LYS A 1 90 ? -14.214 4.438 -2.234 1.00 90.25 90 LYS A CA 1
ATOM 680 C C . LYS A 1 90 ? -14.209 3.456 -1.057 1.00 90.25 90 LYS A C 1
ATOM 682 O O . LYS A 1 90 ? -14.494 2.274 -1.242 1.00 90.25 90 LYS A O 1
ATOM 687 N N . MET A 1 91 ? -13.882 3.949 0.136 1.00 90.38 91 MET A N 1
ATOM 688 C CA . MET A 1 91 ? -13.934 3.134 1.349 1.00 90.38 91 MET A CA 1
ATOM 689 C C . MET A 1 91 ? -15.376 2.820 1.751 1.00 90.38 91 MET A C 1
ATOM 691 O O . MET A 1 91 ? -16.269 3.662 1.624 1.00 90.38 91 MET A O 1
ATOM 695 N N . SER A 1 92 ? -15.589 1.614 2.268 1.00 89.44 92 SER A N 1
ATOM 696 C CA . SER A 1 92 ? -16.820 1.256 2.977 1.00 89.44 92 SER A CA 1
ATOM 697 C C . SER A 1 92 ? -16.902 1.970 4.332 1.00 89.44 92 SER A C 1
ATOM 699 O O . SER A 1 92 ? -15.892 2.407 4.882 1.00 89.44 92 SER A O 1
ATOM 701 N N . THR A 1 93 ? -18.094 2.037 4.928 1.00 88.00 93 THR A N 1
ATOM 702 C CA . THR A 1 93 ? -18.279 2.629 6.266 1.00 88.00 93 THR A CA 1
ATOM 703 C C . THR A 1 93 ? -17.409 1.952 7.329 1.00 88.00 93 THR A C 1
ATOM 705 O O . THR A 1 93 ? -16.856 2.632 8.188 1.00 88.00 93 THR A O 1
ATOM 708 N N . LYS A 1 94 ? -17.239 0.623 7.249 1.00 89.50 94 LYS A N 1
ATOM 709 C CA . LYS A 1 94 ? -16.371 -0.135 8.163 1.00 89.50 94 LYS A CA 1
ATOM 710 C C . LYS A 1 94 ? -14.906 0.293 8.027 1.00 89.50 94 LYS A C 1
ATOM 712 O O . LYS A 1 94 ? -14.270 0.584 9.031 1.00 89.50 94 LYS A O 1
ATOM 717 N N . GLU A 1 95 ? -14.414 0.404 6.794 1.00 92.69 95 GLU A N 1
ATOM 718 C CA . GLU A 1 95 ? -13.040 0.852 6.516 1.00 92.69 95 GLU A CA 1
ATOM 719 C C . GLU A 1 95 ? -12.806 2.291 7.002 1.00 92.69 95 GLU A C 1
ATOM 721 O O . GLU A 1 95 ? -11.784 2.564 7.625 1.00 92.69 95 GLU A O 1
ATOM 726 N N . ILE A 1 96 ? -13.773 3.196 6.792 1.00 91.44 96 ILE A N 1
ATOM 727 C CA . ILE A 1 96 ? -13.707 4.581 7.290 1.00 91.44 96 ILE A CA 1
ATOM 728 C C . ILE A 1 96 ? -13.559 4.601 8.815 1.00 91.44 96 ILE A C 1
ATOM 730 O O . ILE A 1 96 ? -12.729 5.347 9.337 1.00 91.44 96 ILE A O 1
ATOM 734 N N . LEU A 1 97 ? -14.347 3.795 9.532 1.00 88.94 97 LEU A N 1
ATOM 735 C CA . LEU A 1 97 ? -14.285 3.717 10.992 1.00 88.94 97 LEU A CA 1
ATOM 736 C C . LEU A 1 97 ? -12.937 3.165 11.468 1.00 88.94 97 LEU A C 1
ATOM 738 O O . LEU A 1 97 ? -12.314 3.787 12.324 1.00 88.94 97 LEU A O 1
ATOM 742 N N . GLU A 1 98 ? -12.450 2.072 10.875 1.00 92.50 98 GLU A N 1
ATOM 743 C CA . GLU A 1 98 ? -11.143 1.479 11.199 1.00 92.50 98 GLU A CA 1
ATOM 744 C C . GLU A 1 98 ? -9.999 2.493 11.029 1.00 92.50 98 GLU A C 1
ATOM 746 O O . GLU A 1 98 ? -9.230 2.730 11.965 1.00 92.50 98 GLU A O 1
ATOM 751 N N . CYS A 1 99 ? -9.919 3.164 9.874 1.00 92.75 99 CYS A N 1
ATOM 752 C CA . CYS A 1 99 ? -8.906 4.194 9.618 1.00 92.75 99 CYS A CA 1
ATOM 753 C C . CYS A 1 99 ? -9.035 5.382 10.582 1.00 92.75 99 CYS A C 1
ATOM 755 O O . CYS A 1 99 ? -8.032 5.928 11.045 1.00 92.75 99 CYS A O 1
ATOM 757 N N . SER A 1 100 ? -10.263 5.781 10.911 1.00 89.06 100 SER A N 1
ATOM 758 C CA . SER A 1 100 ? -10.521 6.896 11.827 1.00 89.06 100 SER A CA 1
ATOM 759 C C . SER A 1 100 ? -10.090 6.567 13.255 1.00 89.06 100 SER A C 1
ATOM 761 O O . SER A 1 100 ? -9.469 7.404 13.913 1.00 89.06 100 SER A O 1
ATOM 763 N N . THR A 1 101 ? -10.332 5.340 13.723 1.00 89.75 101 THR A N 1
ATOM 764 C CA . THR A 1 101 ? -9.838 4.858 15.019 1.00 89.75 101 THR A CA 1
ATOM 765 C C . THR A 1 101 ? -8.313 4.887 15.071 1.00 89.75 101 THR A C 1
ATOM 767 O O . THR A 1 101 ? -7.748 5.400 16.036 1.00 89.75 101 THR A O 1
ATOM 770 N N . ILE A 1 102 ? -7.633 4.424 14.020 1.00 92.00 102 ILE A N 1
ATOM 771 C CA . ILE A 1 102 ? -6.164 4.459 13.937 1.00 92.00 102 ILE A CA 1
ATOM 772 C C . ILE A 1 102 ? -5.639 5.898 13.998 1.00 92.00 102 ILE A C 1
ATOM 774 O O . ILE A 1 102 ? -4.751 6.200 14.799 1.00 92.00 102 ILE A O 1
ATOM 778 N N . THR A 1 103 ? -6.199 6.804 13.194 1.00 88.94 103 THR A N 1
ATOM 779 C CA . THR A 1 103 ? -5.820 8.226 13.188 1.00 88.94 103 THR A CA 1
ATOM 780 C C . THR A 1 103 ? -6.062 8.882 14.551 1.00 88.94 103 THR A C 1
ATOM 782 O O . THR A 1 103 ? -5.247 9.693 14.999 1.00 88.94 103 THR A O 1
ATOM 785 N N . SER A 1 104 ? -7.142 8.504 15.242 1.00 87.00 104 SER A N 1
ATOM 786 C CA . SER A 1 104 ? -7.448 8.967 16.600 1.00 87.00 104 SER A CA 1
ATOM 787 C C . SER A 1 104 ? -6.393 8.500 17.610 1.00 87.00 104 SER A C 1
ATOM 789 O O . SER A 1 104 ? -5.809 9.332 18.305 1.00 87.00 104 SER A O 1
ATOM 791 N N . ILE A 1 105 ? -6.047 7.206 17.617 1.00 87.88 105 ILE A N 1
ATOM 792 C CA . ILE A 1 105 ? -4.999 6.638 18.490 1.00 87.88 105 ILE A CA 1
ATOM 793 C C . ILE A 1 105 ? -3.631 7.278 18.206 1.00 87.88 105 ILE A C 1
ATOM 795 O O . ILE A 1 105 ? -2.849 7.538 19.122 1.00 87.88 105 ILE A O 1
ATOM 799 N N . ALA A 1 106 ? -3.342 7.590 16.941 1.00 87.12 106 ALA A N 1
ATOM 800 C CA . ALA A 1 106 ? -2.120 8.288 16.551 1.00 87.12 106 ALA A CA 1
ATOM 801 C C . ALA A 1 106 ? -2.054 9.743 17.063 1.00 87.12 106 ALA A C 1
ATOM 803 O O . ALA A 1 106 ? -0.973 10.344 17.066 1.00 87.12 106 ALA A O 1
ATOM 804 N N . GLY A 1 107 ? -3.184 10.311 17.500 1.00 83.81 107 GLY A N 1
ATOM 805 C CA . GLY A 1 107 ? -3.324 11.723 17.855 1.00 83.81 107 GLY A CA 1
ATOM 806 C C . GLY A 1 107 ? -3.329 12.647 16.635 1.00 83.81 107 GLY A C 1
ATOM 807 O O . GLY A 1 107 ? -2.929 13.799 16.750 1.00 83.81 107 GLY A O 1
ATOM 808 N N . LYS A 1 108 ? -3.728 12.138 15.461 1.00 75.88 108 LYS A N 1
ATOM 809 C CA . LYS A 1 108 ? -3.773 12.871 14.182 1.00 75.88 108 LYS A CA 1
ATOM 810 C C . LYS A 1 108 ? -5.207 13.238 13.763 1.00 75.88 108 LYS A C 1
ATOM 812 O O . LYS A 1 108 ? -5.463 13.475 12.586 1.00 75.88 108 LYS A O 1
ATOM 817 N N . PHE A 1 109 ? -6.159 13.227 14.697 1.00 69.00 109 PHE A N 1
ATOM 818 C CA . PHE A 1 109 ? -7.570 13.475 14.394 1.00 69.00 109 PHE A CA 1
ATOM 819 C C . PHE A 1 109 ? -7.801 14.958 14.067 1.00 69.00 109 PHE A C 1
ATOM 821 O O . PHE A 1 109 ? -7.562 15.819 14.908 1.00 69.00 109 PHE A O 1
ATOM 828 N N . LEU A 1 110 ? -8.257 15.244 12.845 1.00 62.41 110 LEU A N 1
ATOM 829 C CA . LEU A 1 110 ? -8.566 16.593 12.360 1.00 62.41 110 LEU A CA 1
ATOM 830 C C . LEU A 1 110 ? -9.967 17.005 12.834 1.00 62.41 110 LEU A C 1
ATOM 832 O O . LEU A 1 110 ? -10.962 16.628 12.217 1.00 62.41 110 LEU A O 1
ATOM 836 N N . ASP A 1 111 ? -10.052 17.744 13.941 1.00 64.69 111 ASP A N 1
ATOM 837 C CA . ASP A 1 111 ? -11.260 18.452 14.408 1.00 64.69 111 ASP A CA 1
ATOM 838 C C . ASP A 1 111 ? -12.556 17.621 14.476 1.00 64.69 111 ASP A C 1
ATOM 840 O O . ASP A 1 111 ? -13.661 18.127 14.262 1.00 64.69 111 ASP A O 1
ATOM 844 N N . GLY A 1 112 ? -12.448 16.321 14.750 1.00 65.50 112 GLY A N 1
ATOM 845 C CA . GLY A 1 112 ? -13.623 15.453 14.838 1.00 65.50 112 GLY A CA 1
ATOM 846 C C . GLY A 1 112 ? -14.156 14.942 13.490 1.00 65.50 112 GLY A C 1
ATOM 847 O O . GLY A 1 112 ? -15.182 14.263 13.481 1.00 65.50 112 GLY A O 1
ATOM 848 N N . LYS A 1 113 ? -13.512 15.268 12.360 1.00 72.19 113 LYS A N 1
ATOM 849 C CA . LYS A 1 113 ? -14.002 14.937 11.013 1.00 72.19 113 LYS A CA 1
ATOM 850 C C . LYS A 1 113 ? -13.518 13.567 10.543 1.00 72.19 113 LYS A C 1
ATOM 852 O O . LYS A 1 113 ? -12.328 13.261 10.596 1.00 72.19 113 LYS A O 1
ATOM 857 N N . LEU A 1 114 ? -14.435 12.767 10.003 1.00 78.19 114 LEU A N 1
ATOM 858 C CA . LEU A 1 114 ? -14.092 11.500 9.349 1.00 78.19 114 LEU A CA 1
ATOM 859 C C . LEU A 1 114 ? -13.687 11.757 7.895 1.00 78.19 114 LEU A C 1
ATOM 861 O O . LEU A 1 114 ? -14.435 12.384 7.139 1.00 78.19 114 LEU A O 1
ATOM 865 N N . THR A 1 115 ? -12.530 11.235 7.486 1.00 81.00 115 THR A N 1
ATOM 866 C CA . THR A 1 115 ? -12.095 11.294 6.087 1.00 81.00 115 THR A CA 1
ATOM 867 C C . THR A 1 115 ? -12.620 10.096 5.298 1.00 81.00 115 THR A C 1
ATOM 869 O O . THR A 1 115 ? -12.612 8.960 5.771 1.00 81.00 115 THR A O 1
ATOM 872 N N . LYS A 1 116 ? -13.090 10.349 4.075 1.00 83.50 116 LYS A N 1
ATOM 873 C CA . LYS A 1 116 ? -13.531 9.304 3.131 1.00 83.50 116 LYS A CA 1
ATOM 874 C C . LYS A 1 116 ? -12.414 8.852 2.190 1.00 83.50 116 LYS A C 1
ATOM 876 O O . LYS A 1 116 ? -12.606 7.908 1.422 1.00 83.50 116 LYS A O 1
ATOM 881 N N . ALA A 1 117 ? -11.283 9.549 2.209 1.00 86.12 117 ALA A N 1
ATOM 882 C CA . ALA A 1 117 ? -10.159 9.277 1.337 1.00 86.12 117 ALA A CA 1
ATOM 883 C C . ALA A 1 117 ? -9.302 8.140 1.894 1.00 86.12 117 ALA A C 1
ATOM 885 O O . ALA A 1 117 ? -9.074 8.061 3.103 1.00 86.12 117 ALA A O 1
ATOM 886 N N . ARG A 1 118 ? -8.829 7.254 1.012 1.00 91.56 118 ARG A N 1
ATOM 887 C CA . ARG A 1 118 ? -7.936 6.171 1.428 1.00 91.56 118 ARG A CA 1
ATOM 888 C C . ARG A 1 118 ? -6.624 6.757 1.948 1.00 91.56 118 ARG A C 1
ATOM 890 O O . ARG A 1 118 ? -6.084 7.667 1.311 1.00 91.56 118 ARG A O 1
ATOM 897 N N . PRO A 1 119 ? -6.081 6.233 3.059 1.00 94.00 119 PRO A N 1
ATOM 898 C CA . PRO A 1 119 ? -4.756 6.628 3.504 1.00 94.00 119 PRO A CA 1
ATOM 899 C C . PRO A 1 119 ? -3.715 6.382 2.409 1.00 94.00 119 PRO A C 1
ATOM 901 O O . PRO A 1 119 ? -3.690 5.328 1.779 1.00 94.00 119 PRO A O 1
ATOM 904 N N . PHE A 1 120 ? -2.848 7.360 2.184 1.00 95.38 120 PHE A N 1
ATOM 905 C CA . PHE A 1 120 ? -1.700 7.242 1.293 1.00 95.38 120 PHE A CA 1
ATOM 906 C C . PHE A 1 120 ? -0.470 7.685 2.076 1.00 95.38 120 PHE A C 1
ATOM 908 O O . PHE A 1 120 ? -0.425 8.814 2.573 1.00 95.38 120 PHE A O 1
ATOM 915 N N . ARG A 1 121 ? 0.484 6.774 2.271 1.00 96.50 121 ARG A N 1
ATOM 916 C CA . ARG A 1 121 ? 1.673 6.999 3.103 1.00 96.50 121 ARG A CA 1
ATOM 917 C C . ARG A 1 121 ? 2.921 6.849 2.247 1.00 96.50 121 ARG A C 1
ATOM 919 O O . ARG A 1 121 ? 3.116 5.811 1.631 1.00 96.50 121 ARG A O 1
ATOM 926 N N . THR A 1 122 ? 3.760 7.878 2.237 1.00 96.62 122 THR A N 1
ATOM 927 C CA . THR A 1 122 ? 5.040 7.917 1.513 1.00 96.62 122 THR A CA 1
ATOM 928 C C . THR A 1 122 ? 6.161 8.273 2.489 1.00 96.62 122 THR A C 1
ATOM 930 O O . THR A 1 122 ? 6.613 9.424 2.505 1.00 96.62 122 THR A O 1
ATOM 933 N N . PRO A 1 123 ? 6.558 7.356 3.392 1.00 96.94 123 PRO A N 1
ATOM 934 C CA . PRO A 1 123 ? 7.667 7.629 4.294 1.00 96.94 123 PRO A CA 1
ATOM 935 C C . PRO A 1 123 ? 8.946 7.905 3.501 1.00 96.94 123 PRO A C 1
ATOM 937 O O . PRO A 1 123 ? 9.201 7.284 2.475 1.00 96.94 123 PRO A O 1
ATOM 940 N N . HIS A 1 124 ? 9.765 8.829 3.996 1.00 95.38 124 HIS A N 1
ATOM 941 C CA . HIS A 1 124 ? 11.100 9.052 3.450 1.00 95.38 124 HIS A CA 1
ATOM 942 C C . HIS A 1 124 ? 12.016 7.865 3.798 1.00 95.38 124 HIS A C 1
ATOM 944 O O . HIS A 1 124 ? 11.853 7.273 4.865 1.00 95.38 124 HIS A O 1
ATOM 950 N N . HIS A 1 125 ? 13.014 7.542 2.972 1.00 94.12 125 HIS A N 1
ATOM 951 C CA . HIS A 1 125 ? 13.922 6.403 3.206 1.00 94.12 125 HIS A CA 1
ATOM 952 C C . HIS A 1 125 ? 14.734 6.502 4.512 1.00 94.12 125 HIS A C 1
ATOM 954 O O . HIS A 1 125 ? 15.202 5.499 5.042 1.00 94.12 125 HIS A O 1
ATOM 960 N N . SER A 1 126 ? 14.838 7.700 5.096 1.00 93.50 126 SER A N 1
ATOM 961 C CA . SER A 1 126 ? 15.395 7.922 6.440 1.00 93.50 126 SER A CA 1
ATOM 962 C C . SER A 1 126 ? 14.448 7.525 7.587 1.00 93.50 126 SER A C 1
ATOM 964 O O . SER A 1 126 ? 14.729 7.827 8.748 1.00 93.50 126 SER A O 1
ATOM 966 N N . CYS A 1 127 ? 13.295 6.923 7.284 1.00 93.62 127 CYS A N 1
ATOM 967 C CA . CYS A 1 127 ? 12.327 6.444 8.263 1.00 93.62 127 CYS A CA 1
ATOM 968 C C . CYS A 1 127 ? 12.973 5.394 9.174 1.00 93.62 127 CYS A C 1
ATOM 970 O O . CYS A 1 127 ? 13.539 4.405 8.710 1.00 93.62 127 CYS A O 1
ATOM 972 N N . SER A 1 128 ? 12.883 5.609 10.487 1.00 94.69 128 SER A N 1
ATOM 973 C CA . SER A 1 128 ? 13.364 4.642 11.470 1.00 94.69 128 SER A CA 1
ATOM 974 C C . SER A 1 128 ? 12.407 3.457 11.594 1.00 94.69 128 SER A C 1
ATOM 976 O O . SER A 1 128 ? 11.222 3.559 11.270 1.00 94.69 128 SER A O 1
ATOM 978 N N . LEU A 1 129 ? 12.887 2.349 12.165 1.00 94.19 129 LEU A N 1
ATOM 979 C CA . LEU A 1 129 ? 12.039 1.190 12.457 1.00 94.1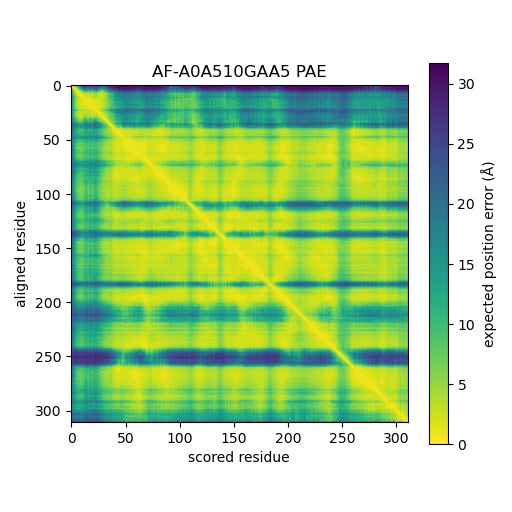9 129 LEU A CA 1
ATOM 980 C C . LEU A 1 129 ? 10.816 1.575 13.305 1.00 94.19 129 LEU A C 1
ATOM 982 O O . LEU A 1 129 ? 9.701 1.178 12.989 1.00 94.19 129 LEU A O 1
ATOM 986 N N . ALA A 1 130 ? 11.004 2.411 14.331 1.00 92.06 130 ALA A N 1
ATOM 987 C CA . ALA A 1 130 ? 9.916 2.874 15.192 1.00 92.06 130 ALA A CA 1
ATOM 988 C C . ALA A 1 130 ? 8.903 3.772 14.459 1.00 92.06 130 ALA A C 1
ATOM 990 O O . ALA A 1 130 ? 7.724 3.755 14.798 1.00 92.06 130 ALA A O 1
ATOM 991 N N . ALA A 1 131 ? 9.333 4.548 13.460 1.00 93.62 131 ALA A N 1
ATOM 992 C CA . ALA A 1 131 ? 8.417 5.327 12.631 1.00 93.62 131 ALA A CA 1
ATOM 993 C C . ALA A 1 131 ? 7.644 4.430 11.648 1.00 93.62 131 ALA A C 1
ATOM 995 O O . ALA A 1 131 ? 6.447 4.630 11.454 1.00 93.62 131 ALA A O 1
ATOM 996 N N . MET A 1 132 ? 8.293 3.408 11.084 1.00 96.06 132 MET A N 1
ATOM 997 C CA . MET A 1 132 ? 7.672 2.467 10.149 1.00 96.06 132 MET A CA 1
ATOM 998 C C . MET A 1 132 ? 6.658 1.542 10.841 1.00 96.06 132 MET A C 1
ATOM 1000 O O . MET A 1 132 ? 5.493 1.481 10.449 1.00 96.06 132 MET A O 1
ATOM 1004 N N . VAL A 1 133 ? 7.098 0.852 11.893 1.00 94.69 133 VAL A N 1
ATOM 1005 C CA . VAL A 1 133 ? 6.331 -0.163 12.637 1.00 94.69 133 VAL A CA 1
ATOM 1006 C C . VAL A 1 133 ? 5.404 0.471 13.670 1.00 94.69 133 VAL A C 1
ATOM 1008 O O . VAL A 1 133 ? 4.280 0.019 13.879 1.00 94.69 133 VAL A O 1
ATOM 1011 N N . GLY A 1 134 ? 5.852 1.555 14.293 1.00 91.62 134 GLY A N 1
ATOM 1012 C CA . GLY A 1 134 ? 5.249 2.107 15.497 1.00 91.62 134 GLY A CA 1
ATOM 1013 C C . GLY A 1 134 ? 6.063 1.749 16.734 1.00 91.62 134 GLY A C 1
ATOM 1014 O O . GLY A 1 134 ? 6.970 0.916 16.710 1.00 91.62 134 GLY A O 1
ATOM 1015 N N . GLY A 1 135 ? 5.750 2.407 17.842 1.00 86.69 135 GLY A N 1
ATOM 1016 C CA . GLY A 1 135 ? 6.503 2.253 19.078 1.00 86.69 135 GLY A CA 1
ATOM 1017 C C . GLY A 1 135 ? 6.156 3.310 20.115 1.00 86.69 135 GLY A C 1
ATOM 1018 O O . GLY A 1 135 ? 5.280 4.155 19.920 1.00 86.69 135 GLY A O 1
ATOM 1019 N N . GLY A 1 136 ? 6.833 3.240 21.254 1.00 81.88 136 GLY A N 1
ATOM 1020 C CA . GLY A 1 136 ? 6.615 4.116 22.401 1.00 81.88 136 GLY A CA 1
ATOM 1021 C C . GLY A 1 136 ? 6.817 3.367 23.713 1.00 81.88 136 GLY A C 1
ATOM 1022 O O . GLY A 1 136 ? 7.086 2.169 23.722 1.00 81.88 136 GLY A O 1
ATOM 1023 N N . VAL A 1 137 ? 6.690 4.080 24.831 1.00 70.56 137 VAL A N 1
ATOM 1024 C CA . VAL A 1 137 ? 6.902 3.520 26.174 1.00 70.56 137 VAL A CA 1
ATOM 1025 C C . VAL A 1 137 ? 5.584 3.501 26.951 1.00 70.56 137 VAL A C 1
ATOM 1027 O O . VAL A 1 137 ? 4.833 4.482 26.956 1.00 70.56 137 VAL A O 1
ATOM 1030 N N . GLY A 1 138 ? 5.300 2.383 27.627 1.00 66.44 138 GLY A N 1
ATOM 1031 C CA . GLY A 1 138 ? 4.113 2.212 28.472 1.00 66.44 138 GLY A CA 1
ATOM 1032 C C . GLY A 1 138 ? 2.801 2.351 27.692 1.00 66.44 138 GLY A C 1
ATOM 1033 O O . GLY A 1 138 ? 2.649 1.795 26.613 1.00 66.44 138 GLY A O 1
ATOM 1034 N N . LYS A 1 139 ? 1.843 3.128 28.213 1.00 62.59 139 LYS A N 1
ATOM 1035 C CA . LYS A 1 139 ? 0.527 3.349 27.574 1.00 62.59 139 LYS A CA 1
ATOM 1036 C C . LYS A 1 139 ? 0.564 4.266 26.333 1.00 62.59 139 LYS A C 1
ATOM 1038 O O . LYS A 1 139 ? -0.486 4.568 25.780 1.00 62.59 139 LYS A O 1
ATOM 1043 N N . LYS A 1 140 ? 1.743 4.738 25.902 1.00 75.81 140 LYS A N 1
ATOM 1044 C CA . LYS A 1 140 ? 1.923 5.676 24.773 1.00 75.81 140 LYS A CA 1
ATOM 1045 C C . LYS A 1 140 ? 2.472 5.007 23.503 1.00 75.81 140 LYS A C 1
ATOM 1047 O O . LYS A 1 140 ? 3.134 5.673 22.711 1.00 75.81 140 LYS A O 1
ATOM 1052 N N . VAL A 1 141 ? 2.240 3.708 23.307 1.00 83.44 141 VAL A N 1
ATOM 1053 C CA . VAL A 1 141 ? 2.622 3.016 22.063 1.00 83.44 141 VAL A CA 1
ATOM 1054 C C . VAL A 1 141 ? 1.746 3.518 20.920 1.00 83.44 141 VAL A C 1
ATOM 1056 O O . VAL A 1 141 ? 0.536 3.287 20.907 1.00 83.44 141 VAL A O 1
ATOM 1059 N N . LYS A 1 142 ? 2.359 4.206 19.959 1.00 88.69 142 LYS A N 1
ATOM 1060 C CA . LYS A 1 142 ? 1.667 4.772 18.802 1.00 88.69 142 LYS A CA 1
ATOM 1061 C C . LYS A 1 142 ? 1.834 3.889 17.563 1.00 88.69 142 LYS A C 1
ATOM 1063 O O . LYS A 1 142 ? 2.880 3.252 17.417 1.00 88.69 142 LYS A O 1
ATOM 1068 N N . PRO A 1 143 ? 0.835 3.877 16.666 1.00 93.19 143 PRO A N 1
ATOM 1069 C CA . PRO A 1 143 ? 0.945 3.209 15.375 1.00 93.19 143 PRO A CA 1
ATOM 1070 C C . PRO A 1 143 ? 2.006 3.876 14.486 1.00 93.19 143 PRO A C 1
ATOM 1072 O O . PRO A 1 143 ? 2.177 5.098 14.532 1.00 93.19 143 PRO A O 1
ATOM 1075 N N . GLY A 1 144 ? 2.694 3.073 13.672 1.00 95.44 144 GLY A N 1
ATOM 1076 C CA . GLY A 1 144 ? 3.648 3.542 12.663 1.00 95.44 144 GLY A CA 1
ATOM 1077 C C . GLY A 1 144 ? 3.022 3.783 11.291 1.00 95.44 144 GLY A C 1
ATOM 1078 O O . GLY A 1 144 ? 1.805 3.695 11.112 1.00 95.44 144 GLY A O 1
ATOM 1079 N N . GLU A 1 145 ? 3.867 4.074 10.305 1.00 97.25 145 GLU A N 1
ATOM 1080 C CA . GLU A 1 145 ? 3.479 4.306 8.908 1.00 97.25 145 GLU A CA 1
ATOM 1081 C C . GLU A 1 145 ? 2.726 3.122 8.291 1.00 97.25 145 GLU A C 1
ATOM 1083 O O . GLU A 1 145 ? 1.739 3.343 7.591 1.00 97.25 145 GLU A O 1
ATOM 1088 N N . ILE A 1 146 ? 3.109 1.888 8.631 1.00 97.31 146 ILE A N 1
ATOM 1089 C CA . ILE A 1 146 ? 2.433 0.657 8.195 1.00 97.31 146 ILE A CA 1
ATOM 1090 C C . ILE A 1 146 ? 0.966 0.636 8.645 1.00 97.31 146 ILE A C 1
ATOM 1092 O O . ILE A 1 146 ? 0.052 0.492 7.835 1.00 97.31 146 ILE A O 1
ATOM 1096 N N . THR A 1 147 ? 0.717 0.829 9.942 1.00 96.88 147 THR A N 1
ATOM 1097 C CA . THR A 1 147 ? -0.645 0.871 10.492 1.00 96.88 147 THR A CA 1
ATOM 1098 C C . THR A 1 147 ? -1.428 2.067 9.954 1.00 96.88 147 THR A C 1
ATOM 1100 O O . THR A 1 147 ? -2.617 1.963 9.667 1.00 96.88 147 THR A O 1
ATOM 1103 N N . LEU A 1 148 ? -0.772 3.216 9.785 1.00 96.25 148 LEU A N 1
ATOM 1104 C CA . LEU A 1 148 ? -1.404 4.422 9.247 1.00 96.25 148 LEU A CA 1
ATOM 1105 C C . LEU A 1 148 ? -1.783 4.286 7.764 1.00 96.25 148 LEU A C 1
ATOM 1107 O O . LEU A 1 148 ? -2.610 5.061 7.290 1.00 96.25 148 LEU A O 1
ATOM 1111 N N . ALA A 1 149 ? -1.215 3.316 7.044 1.00 97.12 149 ALA A N 1
ATOM 1112 C CA . ALA A 1 149 ? -1.582 2.970 5.672 1.00 97.12 149 ALA A CA 1
ATOM 1113 C C . ALA A 1 149 ? -2.754 1.972 5.583 1.00 97.12 149 ALA A C 1
ATOM 1115 O O . ALA A 1 149 ? -3.138 1.589 4.478 1.00 97.12 149 ALA A O 1
ATOM 1116 N N . HIS A 1 150 ? -3.327 1.534 6.710 1.00 97.06 150 HIS A N 1
ATOM 1117 C CA . HIS A 1 150 ? -4.406 0.545 6.734 1.00 97.06 150 HIS A CA 1
ATOM 1118 C C . HIS A 1 150 ? -5.611 0.952 5.864 1.00 97.06 150 HIS A C 1
ATOM 1120 O O . HIS A 1 150 ? -6.042 2.103 5.874 1.00 97.06 150 HIS A O 1
ATOM 1126 N N . ASN A 1 151 ? -6.146 -0.009 5.105 1.00 95.50 151 ASN A N 1
ATOM 1127 C CA . ASN A 1 151 ? -7.147 0.134 4.042 1.00 95.50 151 ASN A CA 1
ATOM 1128 C C . ASN A 1 151 ? -6.765 1.151 2.949 1.00 95.50 151 ASN A C 1
ATOM 1130 O O . ASN A 1 151 ? -7.616 1.637 2.199 1.00 95.50 151 ASN A O 1
ATOM 1134 N N . GLY A 1 152 ? -5.480 1.460 2.836 1.00 95.75 152 GLY A N 1
ATOM 1135 C CA . GLY A 1 152 ? -4.922 2.408 1.894 1.00 95.75 152 GLY A CA 1
ATOM 1136 C C . GLY A 1 152 ? -3.671 1.859 1.223 1.00 95.75 152 GLY A C 1
ATOM 1137 O O . GLY A 1 152 ? -3.578 0.668 0.926 1.00 95.75 152 GLY A O 1
ATOM 1138 N N . VAL A 1 153 ? -2.723 2.750 0.962 1.00 97.62 153 VAL A N 1
ATOM 1139 C CA . VAL A 1 153 ? -1.493 2.455 0.228 1.00 97.62 153 VAL A CA 1
ATOM 1140 C C . VAL A 1 153 ? -0.288 2.888 1.051 1.00 97.62 153 VAL A C 1
ATOM 1142 O O . VAL A 1 153 ? -0.225 4.030 1.522 1.00 97.62 153 VAL A O 1
ATOM 1145 N N . LEU A 1 154 ? 0.690 1.991 1.161 1.00 98.00 154 LEU A N 1
ATOM 1146 C CA . LEU A 1 154 ? 2.044 2.309 1.593 1.00 98.00 154 LEU A CA 1
ATOM 1147 C C . LEU A 1 154 ? 2.932 2.362 0.350 1.00 98.00 154 LEU A C 1
ATOM 1149 O O . LEU A 1 154 ? 3.096 1.364 -0.347 1.00 98.00 154 LEU A O 1
ATOM 1153 N N . CYS A 1 155 ? 3.475 3.537 0.060 1.00 97.69 155 CYS A N 1
ATOM 1154 C CA . CYS A 1 155 ? 4.326 3.776 -1.092 1.00 97.69 155 CYS A CA 1
ATOM 1155 C C . CYS A 1 155 ? 5.776 3.986 -0.646 1.00 97.69 155 CYS A C 1
ATOM 1157 O O . CYS A 1 155 ? 6.071 4.945 0.068 1.00 97.69 155 CYS A O 1
ATOM 1159 N N . LEU A 1 156 ? 6.681 3.120 -1.099 1.00 97.00 156 LEU A N 1
ATOM 1160 C CA . LEU A 1 156 ? 8.112 3.180 -0.803 1.00 97.00 156 LEU A CA 1
ATOM 1161 C C . LEU A 1 156 ? 8.881 3.524 -2.074 1.00 97.00 156 LEU A C 1
ATOM 1163 O O . LEU A 1 156 ? 9.156 2.663 -2.910 1.00 97.00 156 LEU A O 1
ATOM 1167 N N . ASP A 1 157 ? 9.196 4.804 -2.232 1.00 93.50 157 ASP A N 1
ATOM 1168 C CA . ASP A 1 157 ? 10.079 5.238 -3.309 1.00 93.50 157 ASP A CA 1
ATOM 1169 C C . ASP A 1 157 ? 11.534 4.977 -2.923 1.00 93.50 157 ASP A C 1
ATOM 1171 O O . ASP A 1 157 ? 11.899 5.105 -1.756 1.00 93.50 157 ASP A O 1
ATOM 1175 N N . GLU A 1 158 ? 12.351 4.600 -3.900 1.00 92.19 158 GLU A N 1
ATOM 1176 C CA . GLU A 1 158 ? 13.748 4.212 -3.686 1.00 92.19 158 GLU A CA 1
ATOM 1177 C C . GLU A 1 158 ? 13.898 3.104 -2.625 1.00 92.19 158 GLU A C 1
ATOM 1179 O O . GLU A 1 158 ? 14.701 3.216 -1.703 1.00 92.19 158 GLU A O 1
ATOM 1184 N N . LEU A 1 159 ? 13.124 2.018 -2.747 1.00 95.94 159 LEU A N 1
ATOM 1185 C CA . LEU A 1 159 ? 13.020 0.953 -1.736 1.00 95.94 159 LEU A CA 1
ATOM 1186 C C . LEU A 1 159 ? 14.378 0.499 -1.143 1.00 95.94 159 LEU A C 1
ATOM 1188 O O . LEU A 1 159 ? 14.486 0.462 0.082 1.00 95.94 159 LEU A O 1
ATOM 1192 N N . PRO A 1 160 ? 15.441 0.226 -1.927 1.00 95.50 160 PRO A N 1
ATOM 1193 C CA . PRO A 1 160 ? 16.729 -0.200 -1.375 1.00 95.50 160 PRO A CA 1
ATOM 1194 C C . PRO A 1 160 ? 17.545 0.918 -0.691 1.00 95.50 160 PRO A C 1
ATOM 1196 O O . PRO A 1 160 ? 18.644 0.666 -0.193 1.00 95.50 160 PRO A O 1
ATOM 1199 N N . GLU A 1 161 ? 17.073 2.164 -0.662 1.00 94.69 161 GLU A N 1
ATOM 1200 C CA . GLU A 1 161 ? 17.675 3.228 0.158 1.00 94.69 161 GLU A CA 1
ATOM 1201 C C . GLU A 1 161 ? 17.224 3.166 1.621 1.00 94.69 161 GLU A C 1
ATOM 1203 O O . GLU A 1 161 ? 17.918 3.687 2.497 1.00 94.69 161 GLU A O 1
ATOM 1208 N N . PHE A 1 162 ? 16.121 2.474 1.922 1.00 96.69 162 PHE A N 1
ATOM 1209 C CA . PHE A 1 162 ? 15.731 2.210 3.303 1.00 96.69 162 PHE A CA 1
ATOM 1210 C C . PHE A 1 162 ? 16.743 1.269 3.981 1.00 96.69 162 PHE A C 1
ATOM 1212 O O . PHE A 1 162 ? 17.341 0.402 3.331 1.00 96.69 162 PHE A O 1
ATOM 1219 N N . PRO A 1 163 ? 16.939 1.381 5.307 1.00 96.06 163 PRO A N 1
ATOM 1220 C CA . PRO A 1 163 ? 17.704 0.388 6.046 1.00 96.06 163 PRO A CA 1
ATOM 1221 C C . PRO A 1 163 ? 17.056 -0.996 5.916 1.00 96.06 163 PRO A C 1
ATOM 1223 O O . PRO A 1 163 ? 15.847 -1.130 6.093 1.00 96.06 163 PRO A O 1
ATOM 1226 N N . GLN A 1 164 ? 17.858 -2.036 5.676 1.00 95.31 164 GLN A N 1
ATOM 1227 C CA . GLN A 1 164 ? 17.361 -3.394 5.414 1.00 95.31 164 GLN A CA 1
ATOM 1228 C C . GLN A 1 164 ? 16.392 -3.904 6.496 1.00 95.31 164 GLN A C 1
ATOM 1230 O O . GLN A 1 164 ? 15.310 -4.379 6.179 1.00 95.31 164 GLN A O 1
ATOM 1235 N N . HIS A 1 165 ? 16.704 -3.685 7.777 1.00 95.19 165 HIS A N 1
ATOM 1236 C CA . HIS A 1 165 ? 15.829 -4.081 8.888 1.00 95.19 165 HIS A CA 1
ATOM 1237 C C . HIS A 1 165 ? 14.467 -3.354 8.911 1.00 95.19 165 HIS A C 1
ATOM 1239 O O . HIS A 1 165 ? 13.517 -3.858 9.504 1.00 95.19 165 HIS A O 1
ATOM 1245 N N . VAL A 1 166 ? 14.356 -2.170 8.296 1.00 96.75 166 VAL A N 1
ATOM 1246 C CA . VAL A 1 166 ? 13.080 -1.450 8.134 1.00 96.75 166 VAL A CA 1
ATOM 1247 C C . VAL A 1 166 ? 12.260 -2.067 7.003 1.00 96.75 166 VAL A C 1
ATOM 1249 O O . VAL A 1 166 ? 11.046 -2.192 7.140 1.00 96.75 166 VAL A O 1
ATOM 1252 N N . ILE A 1 167 ? 12.916 -2.484 5.916 1.00 96.94 167 ILE A N 1
ATOM 1253 C CA . ILE A 1 167 ? 12.280 -3.199 4.802 1.00 96.94 167 ILE A CA 1
ATOM 1254 C C . ILE A 1 167 ? 11.773 -4.562 5.286 1.00 96.94 167 ILE A C 1
ATOM 1256 O O . ILE A 1 167 ? 10.604 -4.886 5.100 1.00 96.94 167 ILE A O 1
ATOM 1260 N N . ASP A 1 168 ? 12.616 -5.328 5.979 1.00 95.44 168 ASP A N 1
ATOM 1261 C CA . ASP A 1 168 ? 12.273 -6.665 6.475 1.00 95.44 168 ASP A CA 1
ATOM 1262 C C . ASP A 1 168 ? 11.100 -6.641 7.473 1.00 95.44 168 ASP A C 1
ATOM 1264 O O . ASP A 1 168 ? 10.340 -7.606 7.570 1.00 95.44 168 ASP A O 1
ATOM 1268 N N . ALA A 1 169 ? 10.883 -5.518 8.168 1.00 94.94 169 ALA A N 1
ATOM 1269 C CA . ALA A 1 169 ? 9.734 -5.333 9.053 1.00 94.94 169 ALA A CA 1
ATOM 1270 C C . ALA A 1 169 ? 8.377 -5.320 8.319 1.00 94.94 169 ALA A C 1
ATOM 1272 O O . ALA A 1 169 ? 7.338 -5.476 8.961 1.00 94.94 169 ALA A O 1
ATOM 1273 N N . LEU A 1 170 ? 8.362 -5.157 6.990 1.00 96.25 170 LEU A N 1
ATOM 1274 C CA . LEU A 1 170 ? 7.147 -5.203 6.168 1.00 96.25 170 LEU A CA 1
ATOM 1275 C C . LEU A 1 170 ? 6.646 -6.627 5.920 1.00 96.25 170 LEU A C 1
ATOM 1277 O O . LEU A 1 170 ? 5.469 -6.794 5.610 1.00 96.25 170 LEU A O 1
ATOM 1281 N N . ARG A 1 171 ? 7.499 -7.646 6.086 1.00 94.25 171 ARG A N 1
ATOM 1282 C CA . ARG A 1 171 ? 7.184 -9.037 5.735 1.00 94.25 171 ARG A CA 1
ATOM 1283 C C . ARG A 1 171 ? 5.905 -9.538 6.410 1.00 94.25 171 ARG A C 1
ATOM 1285 O O . ARG A 1 171 ? 4.954 -9.922 5.739 1.00 94.25 171 ARG A O 1
ATOM 1292 N N . GLN A 1 172 ? 5.858 -9.476 7.741 1.00 92.19 172 GLN A N 1
ATOM 1293 C C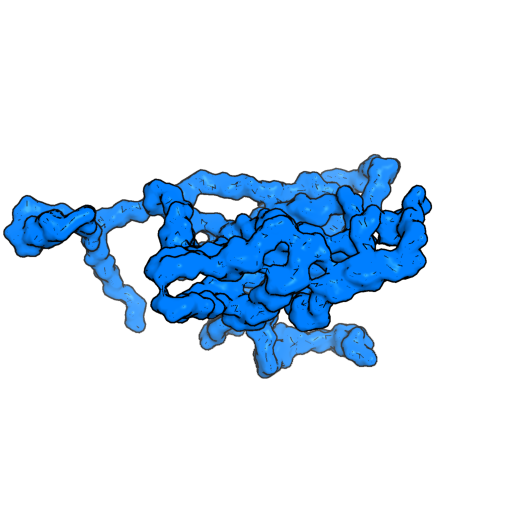A . GLN A 1 172 ? 4.700 -9.951 8.501 1.00 92.19 172 GLN A CA 1
ATOM 1294 C C . GLN A 1 172 ? 3.414 -9.158 8.174 1.00 92.19 172 GLN A C 1
ATOM 1296 O O . GLN A 1 172 ? 2.372 -9.794 7.989 1.00 92.19 172 GLN A O 1
ATOM 1301 N N . PRO A 1 173 ? 3.441 -7.812 8.083 1.00 95.19 173 PRO A N 1
ATOM 1302 C CA . PRO A 1 173 ? 2.276 -7.032 7.670 1.00 95.19 173 PRO A CA 1
ATOM 1303 C C . PRO A 1 173 ? 1.761 -7.324 6.257 1.00 95.19 173 PRO A C 1
ATOM 1305 O O . PRO A 1 173 ? 0.545 -7.343 6.074 1.00 95.19 173 PRO A O 1
ATOM 1308 N N . ILE A 1 174 ? 2.638 -7.570 5.277 1.00 94.31 174 ILE A N 1
ATOM 1309 C CA . ILE A 1 174 ? 2.230 -7.929 3.905 1.00 94.31 174 ILE A CA 1
ATOM 1310 C C . ILE A 1 174 ? 1.443 -9.245 3.917 1.00 94.31 174 ILE A C 1
ATOM 1312 O O . ILE A 1 174 ? 0.350 -9.321 3.356 1.00 94.31 174 ILE A O 1
ATOM 1316 N N . GLU A 1 175 ? 1.965 -10.256 4.612 1.00 90.50 175 GLU A N 1
ATOM 1317 C CA . GLU A 1 175 ? 1.354 -11.585 4.690 1.00 90.50 175 GLU A CA 1
ATOM 1318 C C . GLU A 1 175 ? 0.033 -11.545 5.485 1.00 90.50 175 GLU A C 1
ATOM 1320 O O . GLU A 1 175 ? -1.043 -11.865 4.973 1.00 90.50 175 GLU A O 1
ATOM 1325 N N . ASN A 1 176 ? 0.088 -11.076 6.734 1.00 90.69 176 ASN A N 1
ATOM 1326 C CA . ASN A 1 176 ? -1.005 -11.246 7.698 1.00 90.69 176 ASN A CA 1
ATOM 1327 C C . ASN A 1 176 ? -1.946 -10.037 7.797 1.00 90.69 176 ASN A C 1
ATOM 1329 O O . ASN A 1 176 ? -3.020 -10.137 8.385 1.00 90.69 176 ASN A O 1
ATOM 1333 N N . GLY A 1 177 ? -1.569 -8.883 7.238 1.00 93.06 177 GLY A N 1
ATOM 1334 C CA . GLY A 1 177 ? -2.369 -7.658 7.323 1.00 93.06 177 GLY A CA 1
ATOM 1335 C C . GLY A 1 177 ? -2.449 -7.071 8.734 1.00 93.06 177 GLY A C 1
ATOM 1336 O O . GLY A 1 177 ? -3.419 -6.385 9.057 1.00 93.06 177 GLY A O 1
ATOM 1337 N N . GLU A 1 178 ? -1.456 -7.333 9.582 1.00 94.56 178 GLU A N 1
ATOM 1338 C CA . GLU A 1 178 ? -1.402 -6.901 10.980 1.00 94.56 178 GLU A CA 1
ATOM 1339 C C . GLU A 1 178 ? 0.039 -6.755 11.474 1.00 94.56 178 GLU A C 1
ATOM 1341 O O . GLU A 1 178 ? 0.966 -7.358 10.933 1.00 94.56 178 GLU A O 1
ATOM 1346 N N . ILE A 1 179 ? 0.221 -5.956 12.523 1.00 93.44 179 ILE A N 1
ATOM 1347 C CA . ILE A 1 179 ? 1.518 -5.736 13.154 1.00 93.44 179 ILE A CA 1
ATOM 1348 C C . ILE A 1 179 ? 1.400 -5.849 14.671 1.00 93.44 179 ILE A C 1
ATOM 1350 O O . ILE A 1 179 ? 0.488 -5.288 15.286 1.00 93.44 179 ILE A O 1
ATOM 1354 N N . LEU A 1 180 ? 2.318 -6.600 15.277 1.00 90.50 180 LEU A N 1
ATOM 1355 C CA . LEU A 1 180 ? 2.404 -6.762 16.724 1.00 90.50 180 LEU A CA 1
ATOM 1356 C C . LEU A 1 180 ? 3.550 -5.908 17.259 1.00 90.50 180 LEU A C 1
ATOM 1358 O O . LEU A 1 180 ? 4.718 -6.1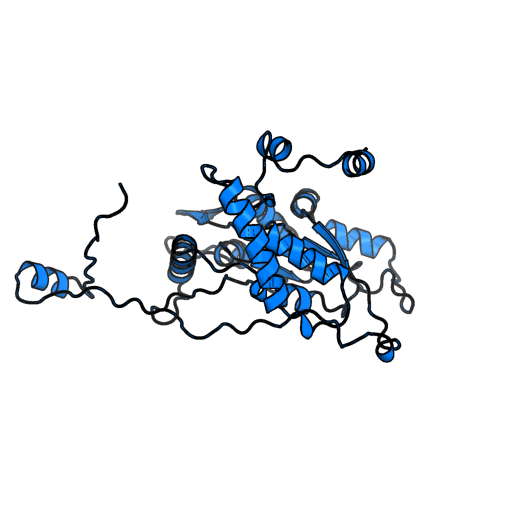80 16.991 1.00 90.50 180 LEU A O 1
ATOM 1362 N N . ILE A 1 181 ? 3.218 -4.907 18.066 1.00 88.25 181 ILE A N 1
ATOM 1363 C CA . ILE A 1 181 ? 4.204 -4.100 18.777 1.00 88.25 181 ILE A CA 1
ATOM 1364 C C .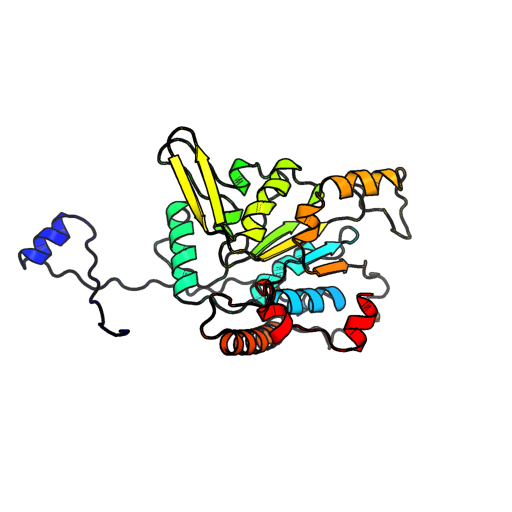 ILE A 1 181 ? 4.325 -4.658 20.192 1.00 88.25 181 ILE A C 1
ATOM 1366 O O . ILE A 1 181 ? 3.405 -4.532 21.004 1.00 88.25 181 ILE A O 1
ATOM 1370 N N . SER A 1 182 ? 5.467 -5.284 20.470 1.00 80.62 182 SER A N 1
ATOM 1371 C CA . SER A 1 182 ? 5.812 -5.811 21.792 1.00 80.62 182 SER A CA 1
ATOM 1372 C C . SER A 1 182 ? 6.849 -4.906 22.448 1.00 80.62 182 SER A C 1
ATOM 1374 O O . SER A 1 182 ? 7.986 -4.821 21.991 1.00 80.62 182 SER A O 1
ATOM 1376 N N . GLY A 1 183 ? 6.445 -4.207 23.506 1.00 70.75 183 GLY A N 1
ATOM 1377 C CA . GLY A 1 183 ? 7.323 -3.418 24.368 1.00 70.75 183 GLY A CA 1
ATOM 1378 C C . GLY A 1 183 ? 7.377 -3.999 25.778 1.00 70.75 183 GLY A C 1
ATOM 1379 O O . GLY A 1 183 ? 6.579 -4.860 26.134 1.00 70.75 183 GLY A O 1
ATOM 1380 N N . SER A 1 184 ? 8.280 -3.482 26.614 1.00 65.75 184 SER A N 1
ATOM 1381 C CA . SER A 1 184 ? 8.526 -3.992 27.974 1.00 65.75 184 SER A CA 1
ATOM 1382 C C . SER A 1 184 ? 7.286 -4.072 28.876 1.00 65.75 184 SER A C 1
ATOM 1384 O O . SER A 1 184 ? 7.265 -4.894 29.781 1.00 65.75 184 SER A O 1
ATOM 1386 N N . ASN A 1 185 ? 6.252 -3.260 28.620 1.00 68.06 185 ASN A N 1
ATOM 1387 C CA . ASN A 1 185 ? 5.036 -3.182 29.440 1.00 68.06 185 ASN A CA 1
ATOM 1388 C C . ASN A 1 185 ? 3.724 -3.247 28.627 1.00 68.06 185 ASN A C 1
ATOM 1390 O O . ASN A 1 185 ? 2.666 -2.912 29.162 1.00 68.06 185 ASN A O 1
ATOM 1394 N N . ALA A 1 186 ? 3.768 -3.584 27.332 1.00 74.00 186 ALA A N 1
ATOM 1395 C CA . ALA A 1 186 ? 2.570 -3.625 26.487 1.00 74.00 186 ALA A CA 1
ATOM 1396 C C . ALA A 1 186 ? 2.759 -4.502 25.241 1.00 74.00 186 ALA A C 1
ATOM 1398 O O . ALA A 1 186 ? 3.767 -4.387 24.545 1.00 74.00 186 ALA A O 1
ATOM 1399 N N . HIS A 1 187 ? 1.735 -5.295 24.922 1.00 83.19 187 HIS A N 1
ATOM 1400 C CA . HIS A 1 187 ? 1.599 -6.014 23.656 1.00 83.19 187 HIS A CA 1
ATOM 1401 C C . HIS A 1 187 ? 0.360 -5.489 22.942 1.00 83.19 187 HIS A C 1
ATOM 1403 O O . HIS A 1 187 ? -0.763 -5.717 23.392 1.00 83.19 187 HIS A O 1
ATOM 1409 N N . ILE A 1 188 ? 0.562 -4.734 21.864 1.00 88.19 188 ILE A N 1
ATOM 1410 C CA . ILE A 1 188 ? -0.531 -4.106 21.121 1.00 88.19 188 ILE A CA 1
ATOM 1411 C C . ILE A 1 188 ? -0.479 -4.579 19.681 1.00 88.19 188 ILE A C 1
ATOM 1413 O O . ILE A 1 188 ? 0.555 -4.511 19.018 1.00 88.19 188 ILE A O 1
ATOM 1417 N N . LYS A 1 189 ? -1.627 -5.051 19.209 1.00 91.88 189 LYS A N 1
ATOM 1418 C CA . LYS A 1 189 ? -1.825 -5.513 17.847 1.00 91.88 189 LYS A CA 1
ATOM 1419 C C . LYS A 1 189 ? -2.587 -4.453 17.067 1.00 91.88 189 LYS A C 1
ATOM 1421 O O . LYS A 1 189 ? -3.678 -4.058 17.476 1.00 91.88 189 LYS A O 1
ATOM 1426 N N . TYR A 1 190 ? -2.017 -4.007 15.957 1.00 93.75 190 TYR A N 1
ATOM 1427 C CA . TYR A 1 190 ? -2.642 -3.043 15.062 1.00 93.75 190 TYR A CA 1
ATOM 1428 C C . TYR A 1 190 ? -2.956 -3.686 13.708 1.00 93.75 190 TYR A C 1
ATOM 1430 O O . TYR A 1 190 ? -2.150 -4.474 13.208 1.00 93.75 190 TYR A O 1
ATOM 1438 N N . PRO A 1 191 ? -4.093 -3.343 13.080 1.00 95.12 191 PRO A N 1
ATOM 1439 C CA . PRO A 1 191 ? -4.363 -3.768 11.718 1.00 95.12 191 PRO A CA 1
ATOM 1440 C C . PRO A 1 191 ? -3.428 -3.036 10.742 1.00 95.12 191 PRO A C 1
ATOM 1442 O O . PRO A 1 191 ? -3.066 -1.875 10.936 1.00 95.12 191 PRO A O 1
ATOM 1445 N N . ALA A 1 192 ? -3.022 -3.735 9.692 1.00 96.00 192 ALA A N 1
ATOM 1446 C CA . ALA A 1 192 ? -2.060 -3.285 8.693 1.00 96.00 192 ALA A CA 1
ATOM 1447 C C . ALA A 1 192 ? -2.376 -3.870 7.305 1.00 96.00 192 ALA A C 1
ATOM 1449 O O . ALA A 1 192 ? -1.490 -4.234 6.547 1.00 96.00 192 ALA A O 1
ATOM 1450 N N . ASN A 1 193 ? -3.657 -3.991 6.954 1.00 94.56 193 ASN A N 1
ATOM 1451 C CA . ASN A 1 193 ? -4.061 -4.327 5.588 1.00 94.56 193 ASN A CA 1
ATOM 1452 C C . ASN A 1 193 ? -3.847 -3.121 4.655 1.00 94.56 193 ASN A C 1
ATOM 1454 O O . ASN A 1 193 ? -4.729 -2.272 4.566 1.00 94.56 193 ASN A O 1
ATOM 1458 N N . PHE A 1 194 ? -2.687 -3.008 4.016 1.00 96.38 194 PHE A N 1
ATOM 1459 C CA . PHE A 1 194 ? -2.362 -1.959 3.043 1.00 96.38 194 PHE A CA 1
ATOM 1460 C C . PHE A 1 194 ? -1.934 -2.585 1.714 1.00 96.38 194 PHE A C 1
ATOM 1462 O O . PHE A 1 194 ? -1.495 -3.730 1.672 1.00 96.38 194 PHE A O 1
ATOM 1469 N N . GLN A 1 195 ? -2.050 -1.821 0.632 1.00 97.06 195 GLN A N 1
ATOM 1470 C CA . GLN A 1 195 ? -1.437 -2.162 -0.648 1.00 97.06 195 GLN A CA 1
ATOM 1471 C C . GLN A 1 195 ? -0.018 -1.588 -0.692 1.00 97.06 195 GLN A C 1
ATOM 1473 O O . GLN A 1 195 ? 0.163 -0.385 -0.476 1.00 97.06 195 GLN A O 1
ATOM 1478 N N . LEU A 1 196 ? 0.982 -2.429 -0.953 1.00 97.94 196 LEU A N 1
ATOM 1479 C CA . LEU A 1 196 ? 2.378 -2.014 -1.058 1.00 97.94 196 LEU A CA 1
ATOM 1480 C C . LEU A 1 196 ? 2.714 -1.646 -2.500 1.00 97.94 196 LEU A C 1
ATOM 1482 O O . LEU A 1 196 ? 2.614 -2.469 -3.407 1.00 97.94 196 LEU A O 1
ATOM 1486 N N . ILE A 1 197 ? 3.172 -0.417 -2.700 1.00 98.19 197 ILE A N 1
ATOM 1487 C CA . ILE A 1 197 ? 3.697 0.035 -3.985 1.00 98.19 197 ILE A CA 1
ATOM 1488 C C . ILE A 1 197 ? 5.121 0.500 -3.761 1.00 98.19 197 ILE A C 1
ATOM 1490 O O . ILE A 1 197 ? 5.369 1.351 -2.911 1.00 98.19 197 ILE A O 1
ATOM 1494 N N . ALA A 1 198 ? 6.062 -0.036 -4.517 1.00 97.44 198 ALA A N 1
ATOM 1495 C CA . ALA A 1 198 ? 7.453 0.340 -4.387 1.00 97.44 198 ALA A CA 1
ATOM 1496 C C . ALA A 1 198 ? 8.056 0.710 -5.732 1.00 97.44 198 ALA A C 1
ATOM 1498 O O . ALA A 1 198 ? 7.622 0.260 -6.794 1.00 97.44 198 ALA A O 1
ATOM 1499 N N . ALA A 1 199 ? 9.086 1.538 -5.673 1.00 95.44 199 ALA A N 1
ATOM 1500 C CA . ALA A 1 199 ? 9.910 1.863 -6.816 1.00 95.44 199 ALA A CA 1
ATOM 1501 C C . ALA A 1 199 ? 11.382 1.728 -6.438 1.00 95.44 199 ALA A C 1
ATOM 1503 O O . ALA A 1 199 ? 11.779 2.047 -5.318 1.00 95.44 199 ALA A O 1
ATOM 1504 N N . MET A 1 200 ? 12.209 1.273 -7.373 1.00 93.75 200 MET A N 1
ATOM 1505 C CA . MET A 1 200 ? 13.653 1.251 -7.188 1.00 93.75 200 MET A CA 1
ATOM 1506 C C . MET A 1 200 ? 14.409 1.546 -8.480 1.00 93.75 200 MET A C 1
ATOM 1508 O O . MET A 1 200 ? 13.896 1.403 -9.593 1.00 93.75 200 MET A O 1
ATOM 1512 N N . ASN A 1 201 ? 15.645 2.004 -8.313 1.00 91.25 201 ASN A N 1
ATOM 1513 C CA . ASN A 1 201 ? 16.567 2.230 -9.417 1.00 91.25 201 ASN A CA 1
ATOM 1514 C C . ASN A 1 201 ? 17.297 0.920 -9.781 1.00 91.25 201 ASN A C 1
ATOM 1516 O O . ASN A 1 201 ? 17.394 0.023 -8.947 1.00 91.25 201 ASN A O 1
ATOM 1520 N N . PRO A 1 202 ? 17.853 0.788 -10.997 1.00 86.75 202 PRO A N 1
ATOM 1521 C CA . PRO A 1 202 ? 18.580 -0.424 -11.389 1.00 86.75 202 PRO A CA 1
ATOM 1522 C C . PRO A 1 202 ? 19.911 -0.598 -10.627 1.00 86.75 202 PRO A C 1
ATOM 1524 O O . PRO A 1 202 ? 20.371 -1.716 -10.406 1.00 86.75 202 PRO A O 1
ATOM 1527 N N . CYS A 1 203 ? 20.521 0.508 -10.188 1.00 89.62 203 CYS A N 1
ATOM 1528 C CA . CYS A 1 203 ? 21.676 0.571 -9.289 1.00 89.62 203 CYS A CA 1
ATOM 1529 C C . CYS A 1 203 ? 21.538 1.792 -8.373 1.00 89.62 203 CYS A C 1
ATOM 1531 O O . CYS A 1 203 ? 20.861 2.761 -8.730 1.00 89.62 203 CYS A O 1
ATOM 1533 N N . LYS A 1 204 ? 22.322 1.831 -7.287 1.00 87.38 204 LYS A N 1
ATOM 1534 C CA . LYS A 1 204 ? 22.499 3.038 -6.455 1.00 87.38 204 LYS A CA 1
ATOM 1535 C C . LYS A 1 204 ? 22.902 4.280 -7.265 1.00 87.38 204 LYS A C 1
ATOM 1537 O O . LYS A 1 204 ? 22.551 5.402 -6.935 1.00 87.38 204 LYS A O 1
ATOM 1542 N N . CYS A 1 205 ? 23.665 4.072 -8.334 1.00 84.62 205 CYS A N 1
ATOM 1543 C CA . CYS A 1 205 ? 24.140 5.128 -9.216 1.00 84.62 205 CYS A CA 1
ATOM 1544 C C . CYS A 1 205 ? 23.088 5.708 -10.176 1.00 84.62 205 CYS A C 1
ATOM 1546 O O . CYS A 1 205 ? 23.334 6.744 -10.783 1.00 84.62 205 CYS A O 1
ATOM 1548 N N . GLY A 1 206 ? 21.961 5.023 -10.375 1.00 81.19 206 GLY A N 1
ATOM 1549 C CA . GLY A 1 206 ? 20.947 5.352 -11.376 1.00 81.19 206 GLY A CA 1
ATOM 1550 C C . GLY A 1 206 ? 21.329 5.154 -12.854 1.00 81.19 206 GLY A C 1
ATOM 1551 O O . GLY A 1 206 ? 20.442 5.275 -13.687 1.00 81.19 206 GLY A O 1
ATOM 1552 N N . TYR A 1 207 ? 22.588 4.849 -13.196 1.00 81.44 207 TYR A N 1
ATOM 1553 C CA . TYR A 1 207 ? 23.083 4.818 -14.591 1.00 81.44 207 TYR A CA 1
ATOM 1554 C C . TYR A 1 207 ? 23.213 3.424 -15.210 1.00 81.44 207 TYR A C 1
ATOM 1556 O O . TYR A 1 207 ? 23.652 3.286 -16.344 1.00 81.44 207 TYR A O 1
ATOM 1564 N N . LEU A 1 208 ? 22.897 2.363 -14.470 1.00 80.00 208 LEU A N 1
ATOM 1565 C CA . LEU A 1 208 ? 22.964 1.021 -15.037 1.00 80.00 208 LEU A CA 1
ATOM 1566 C C . LEU A 1 208 ? 21.917 0.876 -16.153 1.00 80.00 208 LEU A C 1
ATOM 1568 O O . LEU A 1 208 ? 20.734 1.089 -15.898 1.00 80.00 208 LEU A O 1
ATOM 1572 N N . GLY A 1 209 ? 22.366 0.505 -17.355 1.00 73.62 209 GLY A N 1
ATOM 1573 C CA . GLY A 1 209 ? 21.508 0.382 -18.538 1.00 73.62 209 GLY A CA 1
ATOM 1574 C C . GLY A 1 209 ? 21.161 1.715 -19.211 1.00 73.62 209 GLY A C 1
ATOM 1575 O O . GLY A 1 209 ? 20.330 1.732 -20.115 1.00 73.62 209 GLY A O 1
ATOM 1576 N N . ASP A 1 210 ? 21.771 2.829 -18.790 1.00 77.19 210 ASP A N 1
ATOM 1577 C CA . ASP A 1 210 ? 21.602 4.122 -19.456 1.00 77.19 210 ASP A CA 1
ATOM 1578 C C . ASP A 1 210 ? 22.443 4.154 -20.754 1.00 77.19 210 ASP A C 1
ATOM 1580 O O . ASP A 1 210 ? 23.643 3.882 -20.710 1.00 77.19 210 ASP A O 1
ATOM 1584 N N . PRO A 1 211 ? 21.853 4.480 -21.920 1.00 71.44 211 PRO A N 1
ATOM 1585 C CA . PRO A 1 211 ? 22.580 4.506 -23.191 1.00 71.44 211 PRO A CA 1
ATOM 1586 C C . PRO A 1 211 ? 23.607 5.646 -23.294 1.00 71.44 211 PRO A C 1
ATOM 1588 O O . PRO A 1 211 ? 24.459 5.618 -24.179 1.00 71.44 211 PRO A O 1
ATOM 1591 N N . TYR A 1 212 ? 23.534 6.652 -22.418 1.00 75.56 212 TYR A N 1
ATOM 1592 C CA . TYR A 1 212 ? 24.409 7.827 -22.417 1.00 75.56 212 TYR A CA 1
ATOM 1593 C C . TYR A 1 212 ? 25.354 7.882 -21.212 1.00 75.56 212 TYR A C 1
ATOM 1595 O O . TYR A 1 212 ? 26.241 8.739 -21.174 1.00 75.56 212 TYR A O 1
ATOM 1603 N N . LYS A 1 213 ? 25.160 7.030 -20.198 1.00 77.00 213 LYS A N 1
ATOM 1604 C CA . LYS A 1 213 ? 25.957 7.030 -18.964 1.00 77.00 213 LYS A CA 1
ATOM 1605 C C . LYS A 1 213 ? 26.304 5.620 -18.527 1.00 77.00 213 LYS A C 1
ATOM 1607 O O . LYS A 1 213 ? 25.453 4.748 -18.468 1.00 77.00 213 LYS A O 1
ATOM 1612 N N . GLU A 1 214 ? 27.542 5.432 -18.089 1.00 80.12 214 GLU A N 1
ATOM 1613 C CA . GLU A 1 214 ? 28.008 4.129 -17.627 1.00 80.12 214 GLU A CA 1
ATOM 1614 C C . GLU A 1 214 ? 28.090 4.048 -16.100 1.00 80.12 214 GLU A C 1
ATOM 1616 O O . GLU A 1 214 ? 28.536 4.965 -15.402 1.00 80.12 214 GLU A O 1
ATOM 1621 N N . CYS A 1 215 ? 27.696 2.895 -15.559 1.00 85.88 215 CYS A N 1
ATOM 1622 C CA . CYS A 1 215 ? 27.987 2.548 -14.177 1.00 85.88 215 CYS A CA 1
ATOM 1623 C C . CYS A 1 215 ? 29.409 1.978 -14.073 1.00 85.88 215 CYS A C 1
ATOM 1625 O O . CYS A 1 215 ? 29.636 0.803 -14.345 1.00 85.88 215 CYS A O 1
ATOM 1627 N N . MET A 1 216 ? 30.346 2.774 -13.555 1.00 85.06 216 MET A N 1
ATOM 1628 C CA . MET A 1 216 ? 31.755 2.376 -13.348 1.00 85.06 216 MET A CA 1
ATOM 1629 C C . MET A 1 216 ? 31.959 1.150 -12.439 1.00 85.06 216 MET A C 1
ATOM 1631 O O . MET A 1 216 ? 33.045 0.587 -12.378 1.00 85.06 216 MET A O 1
ATOM 1635 N N . LYS A 1 217 ? 30.935 0.761 -11.672 1.00 85.31 217 LYS A N 1
ATOM 1636 C CA . LYS A 1 217 ? 30.972 -0.363 -10.723 1.00 85.31 217 LYS A CA 1
ATOM 1637 C C . LYS A 1 217 ? 30.057 -1.513 -11.155 1.00 85.31 217 LYS A C 1
ATOM 1639 O O . LYS A 1 217 ? 29.726 -2.367 -10.331 1.00 85.31 217 LYS A O 1
ATOM 1644 N N . ALA A 1 218 ? 29.588 -1.516 -12.401 1.00 86.00 218 ALA A N 1
ATOM 1645 C CA . ALA A 1 218 ? 28.780 -2.605 -12.929 1.00 86.00 218 ALA A CA 1
ATOM 1646 C C . ALA A 1 218 ? 29.621 -3.889 -13.070 1.00 86.00 218 ALA A C 1
ATOM 1648 O O . ALA A 1 218 ? 30.814 -3.806 -13.359 1.00 86.00 218 ALA A O 1
ATOM 1649 N N . PRO A 1 219 ? 29.032 -5.079 -12.849 1.00 86.31 219 PRO A N 1
ATOM 1650 C CA . PRO A 1 219 ? 27.654 -5.325 -12.404 1.00 86.31 219 PRO A CA 1
ATOM 1651 C C . PRO A 1 219 ? 27.478 -5.257 -10.873 1.00 86.31 219 PRO A C 1
ATOM 1653 O O . PRO A 1 219 ? 26.351 -5.233 -10.379 1.00 86.31 219 PRO A O 1
ATOM 1656 N N . LYS A 1 220 ? 28.573 -5.189 -10.104 1.00 90.12 220 LYS A N 1
ATOM 1657 C CA . LYS A 1 220 ? 28.562 -5.289 -8.634 1.00 90.12 220 LYS A CA 1
ATOM 1658 C C . LYS A 1 220 ? 27.671 -4.243 -7.954 1.00 90.12 220 LYS A C 1
ATOM 1660 O O . LYS A 1 220 ? 26.941 -4.570 -7.031 1.00 90.12 220 LYS A O 1
ATOM 1665 N N . CYS A 1 221 ? 27.655 -3.008 -8.455 1.00 88.44 221 CYS A N 1
ATOM 1666 C CA . CYS A 1 221 ? 26.799 -1.940 -7.930 1.00 88.44 221 CYS A CA 1
ATOM 1667 C C . CYS A 1 221 ? 25.299 -2.249 -8.018 1.00 88.44 221 CYS A C 1
ATOM 1669 O O . CYS A 1 221 ? 24.532 -1.744 -7.201 1.00 88.44 221 CYS A O 1
ATOM 1671 N N . ALA A 1 222 ? 24.879 -3.002 -9.033 1.00 87.88 222 ALA A N 1
ATOM 1672 C CA . ALA A 1 222 ? 23.491 -3.406 -9.207 1.00 87.88 222 ALA A CA 1
ATOM 1673 C C . ALA A 1 222 ? 23.142 -4.508 -8.209 1.00 87.88 222 ALA A C 1
ATOM 1675 O O . ALA A 1 222 ? 22.198 -4.361 -7.439 1.00 87.88 222 ALA A O 1
ATOM 1676 N N . SER A 1 223 ? 23.980 -5.548 -8.164 1.00 88.25 223 SER A N 1
ATOM 1677 C CA . SER A 1 223 ? 23.821 -6.675 -7.245 1.00 88.25 223 SER A CA 1
ATOM 1678 C C . SER A 1 223 ? 23.789 -6.210 -5.785 1.00 88.25 223 SER A C 1
ATOM 1680 O O . SER A 1 223 ? 22.805 -6.446 -5.093 1.00 88.25 223 SER A O 1
ATOM 1682 N N . ASP A 1 224 ? 24.782 -5.430 -5.340 1.00 90.44 224 ASP A N 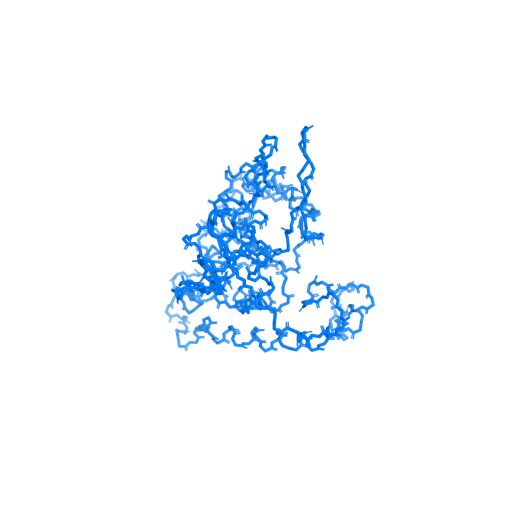1
ATOM 1683 C CA . ASP A 1 224 ? 24.852 -4.912 -3.963 1.00 90.44 224 ASP A CA 1
ATOM 1684 C C . ASP A 1 224 ? 23.638 -4.037 -3.598 1.00 90.44 224 ASP A C 1
ATOM 1686 O O . ASP A 1 224 ? 23.220 -3.993 -2.442 1.00 90.44 224 ASP A O 1
ATOM 1690 N N . TYR A 1 225 ? 23.073 -3.316 -4.572 1.00 91.06 225 TYR A N 1
ATOM 1691 C CA . TYR A 1 225 ? 21.896 -2.477 -4.361 1.00 91.06 225 TYR A CA 1
ATOM 1692 C C . TYR A 1 225 ? 20.620 -3.312 -4.231 1.00 91.06 225 TYR A C 1
ATOM 1694 O O . TYR A 1 225 ? 19.852 -3.108 -3.294 1.00 91.06 225 TYR A O 1
ATOM 1702 N N . GLN A 1 226 ? 20.416 -4.265 -5.140 1.00 89.25 226 GLN A N 1
ATOM 1703 C CA . GLN A 1 226 ? 19.230 -5.120 -5.174 1.00 89.25 226 GLN A CA 1
ATOM 1704 C C . GLN A 1 226 ? 19.210 -6.118 -4.008 1.00 89.25 226 GLN A C 1
ATOM 1706 O O . GLN A 1 226 ? 18.153 -6.335 -3.425 1.00 89.25 226 GLN A O 1
ATOM 1711 N N . MET A 1 227 ? 20.372 -6.632 -3.581 1.00 90.31 227 MET A N 1
ATOM 1712 C CA . MET A 1 227 ? 20.502 -7.556 -2.440 1.00 90.31 227 MET A CA 1
ATOM 1713 C C . MET A 1 227 ? 20.021 -6.980 -1.101 1.00 90.31 227 MET A C 1
ATOM 1715 O O . MET A 1 227 ? 19.798 -7.736 -0.157 1.00 90.31 227 MET A O 1
ATOM 1719 N N . LYS A 1 228 ? 19.849 -5.657 -0.985 1.00 92.62 228 LYS A N 1
ATOM 1720 C CA . LYS A 1 228 ? 19.249 -5.054 0.214 1.00 92.62 228 LYS A CA 1
ATOM 1721 C C . LYS A 1 228 ? 17.775 -5.412 0.388 1.00 92.62 228 LYS A C 1
ATOM 1723 O O . LYS A 1 228 ? 17.261 -5.293 1.498 1.00 92.62 228 LYS A O 1
ATOM 1728 N N . VAL A 1 229 ? 17.094 -5.792 -0.690 1.00 94.88 229 VAL A N 1
ATOM 1729 C CA . VAL A 1 229 ? 15.716 -6.273 -0.639 1.00 94.88 229 VAL A CA 1
ATOM 1730 C C . VAL A 1 229 ? 15.770 -7.790 -0.578 1.00 94.88 229 VAL A C 1
ATOM 1732 O O . VAL A 1 229 ? 16.257 -8.448 -1.494 1.00 94.88 229 VAL A O 1
ATOM 1735 N N . SER A 1 230 ? 15.322 -8.347 0.543 1.00 93.25 230 SER A N 1
ATOM 1736 C CA . SER A 1 230 ? 15.362 -9.786 0.769 1.00 93.25 230 SER A CA 1
ATOM 1737 C C . SER A 1 230 ? 14.382 -10.520 -0.156 1.00 93.25 230 SER A C 1
ATOM 1739 O O . SER A 1 230 ? 13.345 -9.974 -0.534 1.00 93.25 230 SER A O 1
ATOM 1741 N N . GLY A 1 231 ? 14.691 -11.777 -0.497 1.00 93.00 231 GLY A N 1
ATOM 1742 C CA . GLY A 1 231 ? 13.808 -12.642 -1.296 1.00 93.00 231 GLY A CA 1
ATOM 1743 C C . GLY A 1 231 ? 12.358 -12.666 -0.786 1.00 93.00 231 GLY A C 1
ATOM 1744 O O . GLY A 1 231 ? 11.466 -12.340 -1.555 1.00 93.00 231 GLY A O 1
ATOM 1745 N N . PRO A 1 232 ? 12.107 -12.874 0.524 1.00 92.81 232 PRO A N 1
ATOM 1746 C CA . PRO A 1 232 ? 10.749 -12.840 1.070 1.00 92.81 232 PRO A CA 1
ATOM 1747 C C . PRO A 1 232 ? 9.992 -11.522 0.855 1.00 92.81 232 PRO A C 1
ATOM 1749 O O . PRO A 1 232 ? 8.768 -11.523 0.786 1.00 92.81 232 PRO A O 1
ATOM 1752 N N . ILE A 1 233 ? 10.694 -10.386 0.777 1.00 95.75 233 ILE A N 1
ATOM 1753 C CA . ILE A 1 233 ? 10.066 -9.100 0.451 1.00 95.75 233 ILE A CA 1
ATOM 1754 C C . ILE A 1 233 ? 9.780 -9.013 -1.049 1.00 95.75 233 ILE A C 1
ATOM 1756 O O . ILE A 1 233 ? 8.710 -8.543 -1.429 1.00 95.75 233 ILE A O 1
ATOM 1760 N N . MET A 1 234 ? 10.706 -9.480 -1.890 1.00 94.56 234 MET A N 1
ATOM 1761 C CA . MET A 1 234 ? 10.519 -9.554 -3.343 1.00 94.56 234 MET A CA 1
ATOM 1762 C C . MET A 1 234 ? 9.328 -10.438 -3.728 1.00 94.56 234 MET A C 1
ATOM 1764 O O . MET A 1 234 ? 8.515 -10.022 -4.552 1.00 94.56 234 MET A O 1
ATOM 1768 N N . ASP A 1 235 ? 9.184 -11.590 -3.075 1.00 91.69 235 ASP A N 1
ATOM 1769 C CA . ASP A 1 235 ? 8.069 -12.530 -3.257 1.00 91.69 235 ASP A CA 1
ATOM 1770 C C . ASP A 1 235 ? 6.726 -11.929 -2.809 1.00 91.69 235 ASP A C 1
ATOM 1772 O O . ASP A 1 235 ? 5.662 -12.350 -3.255 1.00 91.69 235 ASP A O 1
ATOM 1776 N N . GLY A 1 236 ? 6.763 -10.912 -1.941 1.00 92.88 236 GLY A N 1
ATOM 1777 C CA . GLY A 1 236 ? 5.584 -10.169 -1.500 1.00 92.88 236 GLY A CA 1
ATOM 1778 C C . GLY A 1 236 ? 5.019 -9.196 -2.543 1.00 92.88 236 GLY A C 1
ATOM 1779 O O . GLY A 1 236 ? 3.949 -8.624 -2.311 1.00 92.88 236 GLY A O 1
ATOM 1780 N N . PHE A 1 237 ? 5.711 -8.975 -3.666 1.00 96.31 237 PHE A N 1
ATOM 1781 C CA . PHE A 1 237 ? 5.216 -8.186 -4.794 1.00 96.31 237 PHE A CA 1
ATOM 1782 C C . PHE A 1 237 ? 4.621 -9.097 -5.868 1.00 96.31 237 PHE A C 1
AT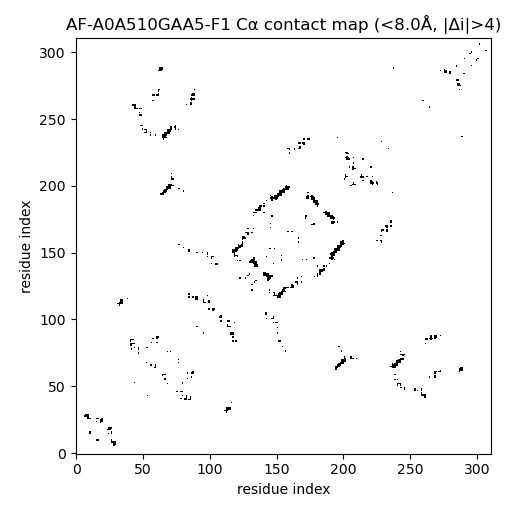OM 1784 O O . PHE A 1 237 ? 5.339 -9.864 -6.502 1.00 96.31 237 PHE A O 1
ATOM 1791 N N . ASP A 1 238 ? 3.320 -8.952 -6.123 1.00 95.06 238 ASP A N 1
ATOM 1792 C CA . ASP A 1 238 ? 2.617 -9.734 -7.147 1.00 95.06 238 ASP A CA 1
ATOM 1793 C C . ASP A 1 238 ? 3.008 -9.314 -8.574 1.00 95.06 238 ASP A C 1
ATOM 1795 O O . ASP A 1 238 ? 2.972 -10.112 -9.507 1.00 95.06 238 ASP A O 1
ATOM 1799 N N . LEU A 1 239 ? 3.320 -8.027 -8.762 1.00 96.38 239 LEU A N 1
ATOM 1800 C CA . LEU A 1 239 ? 3.629 -7.438 -10.060 1.00 96.38 239 LEU A CA 1
ATOM 1801 C C . LEU A 1 239 ? 4.999 -6.770 -10.024 1.00 96.38 239 LEU A C 1
ATOM 1803 O O . LEU A 1 239 ? 5.277 -5.935 -9.162 1.00 96.38 239 LEU A O 1
ATOM 1807 N N . HIS A 1 240 ? 5.815 -7.082 -11.027 1.00 96.00 240 HIS A N 1
ATOM 1808 C CA . HIS A 1 240 ? 7.123 -6.479 -11.256 1.00 96.00 240 HIS A CA 1
ATOM 1809 C C . HIS A 1 240 ? 7.117 -5.892 -12.655 1.00 96.00 240 HIS A C 1
ATOM 1811 O O . HIS A 1 240 ? 6.847 -6.600 -13.624 1.00 96.00 240 HIS A O 1
ATOM 1817 N N . ILE A 1 241 ? 7.371 -4.593 -12.766 1.00 94.94 241 ILE A N 1
ATOM 1818 C CA . ILE A 1 241 ? 7.403 -3.925 -14.065 1.00 94.94 241 ILE A CA 1
ATOM 1819 C C . ILE A 1 241 ? 8.655 -3.084 -14.218 1.00 94.94 241 ILE A C 1
ATOM 1821 O O . ILE A 1 241 ? 9.130 -2.457 -13.268 1.00 94.94 241 ILE A O 1
ATOM 1825 N N . GLU A 1 242 ? 9.135 -3.007 -15.449 1.00 90.88 242 GLU A N 1
ATOM 1826 C CA . GLU A 1 242 ? 10.143 -2.038 -15.839 1.00 90.88 242 GLU A CA 1
ATOM 1827 C C . GLU A 1 242 ? 9.475 -0.764 -16.377 1.00 90.88 242 GLU A C 1
ATOM 1829 O O . GLU A 1 242 ? 8.542 -0.799 -17.180 1.00 90.88 242 GLU A O 1
ATOM 1834 N N . VAL A 1 243 ? 9.951 0.383 -15.904 1.00 88.69 243 VAL A N 1
ATOM 1835 C CA . VAL A 1 243 ? 9.510 1.726 -16.270 1.00 88.69 243 VAL A CA 1
ATOM 1836 C C . VAL A 1 243 ? 10.650 2.395 -17.020 1.00 88.69 243 VAL A C 1
ATOM 1838 O O . VAL A 1 243 ? 11.587 2.935 -16.424 1.00 88.69 243 VAL A O 1
ATOM 1841 N N . SER A 1 244 ? 10.564 2.355 -18.343 1.00 79.50 244 SER A N 1
ATOM 1842 C CA . SER A 1 244 ? 11.591 2.867 -19.246 1.00 79.50 244 SER A CA 1
ATOM 1843 C C . SER A 1 244 ? 11.687 4.395 -19.207 1.00 79.50 244 SER A C 1
ATOM 1845 O O . SER A 1 244 ? 10.726 5.099 -18.876 1.00 79.50 244 SER A O 1
ATOM 1847 N N . SER A 1 245 ? 12.844 4.940 -19.581 1.00 74.19 245 SER A N 1
ATOM 1848 C CA . SER A 1 245 ? 12.958 6.368 -19.874 1.00 74.19 245 SER A CA 1
ATOM 1849 C C . SER A 1 245 ? 12.224 6.691 -21.173 1.00 74.19 245 SER A C 1
ATOM 1851 O O . SER A 1 245 ? 12.374 6.018 -22.189 1.00 74.19 245 SER A O 1
ATOM 1853 N N . ILE A 1 246 ? 11.400 7.737 -21.141 1.00 69.00 246 ILE A N 1
ATOM 1854 C CA . ILE A 1 246 ? 10.818 8.289 -22.361 1.00 69.00 246 ILE A CA 1
ATOM 1855 C C . ILE A 1 246 ? 11.848 9.249 -22.941 1.00 69.00 246 ILE A C 1
ATOM 1857 O O . ILE A 1 246 ? 12.324 10.147 -22.243 1.00 69.00 246 ILE A O 1
ATOM 1861 N N . ASN A 1 247 ? 12.200 9.058 -24.212 1.00 61.84 247 ASN A N 1
ATOM 1862 C CA . ASN A 1 247 ? 13.090 9.976 -24.904 1.00 61.84 247 ASN A CA 1
ATOM 1863 C C . ASN A 1 247 ? 12.383 11.330 -25.081 1.00 61.84 247 ASN A C 1
ATOM 1865 O O . ASN A 1 247 ? 11.422 11.446 -25.841 1.00 61.84 247 ASN A O 1
ATOM 1869 N N . VAL A 1 248 ? 12.878 12.349 -24.373 1.00 53.94 248 VAL A N 1
ATOM 1870 C CA . VAL A 1 248 ? 12.340 13.719 -24.382 1.00 53.94 248 VAL A CA 1
ATOM 1871 C C . VAL A 1 248 ? 12.418 14.351 -25.780 1.00 53.94 248 VAL A C 1
ATOM 1873 O O . VAL A 1 248 ? 11.645 15.251 -26.076 1.00 53.94 248 VAL A O 1
ATOM 1876 N N . TYR A 1 249 ? 13.282 13.853 -26.671 1.00 52.97 249 TYR A N 1
ATOM 1877 C CA . TYR A 1 249 ? 13.392 14.327 -28.055 1.00 52.97 249 TYR A CA 1
ATOM 1878 C C . TYR A 1 249 ? 12.334 13.734 -29.003 1.00 52.97 249 TYR A C 1
ATOM 1880 O O . TYR A 1 249 ? 12.113 14.286 -30.072 1.00 52.97 249 TYR A O 1
ATOM 1888 N N . ASN A 1 250 ? 11.636 12.662 -28.606 1.00 53.91 250 ASN A N 1
ATOM 1889 C CA . ASN A 1 250 ? 10.501 12.089 -29.349 1.00 53.91 250 ASN A CA 1
ATOM 1890 C C . ASN A 1 250 ? 9.145 12.546 -28.785 1.00 53.91 250 ASN A C 1
ATOM 1892 O O . ASN A 1 250 ? 8.118 11.925 -29.051 1.00 53.91 250 ASN A O 1
ATOM 1896 N N . TYR A 1 251 ? 9.128 13.620 -27.993 1.00 53.88 251 TYR A N 1
ATOM 1897 C CA . TYR A 1 251 ? 7.911 14.155 -27.382 1.00 53.88 251 TYR A CA 1
ATOM 1898 C C . TYR A 1 251 ? 6.863 14.553 -28.431 1.00 53.88 251 TYR A C 1
ATOM 1900 O O . TYR A 1 251 ? 5.674 14.343 -28.220 1.00 53.88 251 TYR A O 1
ATOM 1908 N N . ASP A 1 252 ? 7.296 15.033 -29.598 1.00 54.41 252 ASP A N 1
ATOM 1909 C CA . ASP A 1 252 ? 6.409 15.437 -30.698 1.00 54.41 252 ASP A CA 1
ATOM 1910 C C . ASP A 1 252 ? 5.706 14.253 -31.392 1.00 54.41 252 ASP A C 1
ATOM 1912 O O . ASP A 1 252 ? 4.718 14.448 -32.095 1.00 54.41 252 ASP A O 1
ATOM 1916 N N . LEU A 1 253 ? 6.170 13.017 -31.162 1.00 53.25 253 LEU A N 1
ATOM 1917 C CA . LEU A 1 253 ? 5.553 11.781 -31.668 1.00 53.25 253 LEU A CA 1
ATOM 1918 C C . LEU A 1 253 ? 4.571 11.150 -30.668 1.00 53.25 253 LEU A C 1
ATOM 1920 O O . LEU A 1 253 ? 3.939 10.137 -30.974 1.00 53.25 253 LEU A O 1
ATOM 1924 N N . ILE A 1 254 ? 4.454 11.705 -29.458 1.00 59.22 254 ILE A N 1
ATOM 1925 C CA . ILE A 1 254 ? 3.531 11.210 -28.437 1.00 59.22 254 ILE A CA 1
ATOM 1926 C C . ILE A 1 254 ? 2.161 11.834 -28.699 1.00 59.22 254 ILE A C 1
ATOM 1928 O O . ILE A 1 254 ? 1.957 13.023 -28.473 1.00 59.22 254 ILE A O 1
ATOM 1932 N N . ASP A 1 255 ? 1.214 11.024 -29.169 1.00 60.25 255 ASP A N 1
ATOM 1933 C CA . ASP A 1 255 ? -0.169 11.453 -29.377 1.00 60.25 255 ASP A CA 1
ATOM 1934 C C . ASP A 1 255 ? -0.848 11.833 -28.047 1.00 60.25 255 ASP A C 1
ATOM 1936 O O . ASP A 1 255 ? -1.266 10.981 -27.254 1.00 60.25 255 ASP A O 1
ATOM 1940 N N . TYR A 1 256 ? -0.972 13.142 -27.830 1.00 55.28 256 TYR A N 1
ATOM 1941 C CA . TYR A 1 256 ? -1.558 13.762 -26.641 1.00 55.28 256 TYR A CA 1
ATOM 1942 C C . TYR A 1 256 ? -3.067 13.572 -26.507 1.00 55.28 256 TYR A C 1
ATOM 1944 O O . TYR A 1 256 ? -3.604 13.773 -25.418 1.00 55.28 256 TYR A O 1
ATOM 1952 N N . SER A 1 257 ? -3.764 13.208 -27.585 1.00 56.41 257 SER A N 1
ATOM 1953 C CA . SER A 1 257 ? -5.225 13.077 -27.577 1.00 56.41 257 SER A CA 1
ATOM 1954 C C . SER A 1 257 ? -5.717 11.807 -26.869 1.00 56.41 257 SER A C 1
ATOM 1956 O O . SER A 1 257 ? -6.915 11.655 -26.634 1.00 56.41 257 SER A O 1
ATOM 1958 N N . SER A 1 258 ? -4.791 10.920 -26.485 1.00 64.38 258 SER A N 1
ATOM 1959 C CA . SER A 1 258 ? -5.076 9.565 -26.003 1.00 64.38 258 SER A CA 1
ATOM 1960 C C . SER A 1 258 ? -4.768 9.312 -24.521 1.00 64.38 258 SER A C 1
ATOM 1962 O O . SER A 1 258 ? -4.930 8.184 -24.052 1.00 64.38 258 SER A O 1
ATOM 1964 N N . GLU A 1 259 ? -4.319 10.319 -23.762 1.00 79.19 259 GLU A N 1
ATOM 1965 C CA . GLU A 1 259 ? -3.962 10.107 -22.355 1.00 79.19 259 GLU A CA 1
ATOM 1966 C C . GLU A 1 259 ? -5.210 9.961 -21.473 1.00 79.19 259 GLU A C 1
ATOM 1968 O O . GLU A 1 259 ? -6.003 10.888 -21.299 1.00 79.19 259 GLU A O 1
ATOM 1973 N N . GLU A 1 260 ? -5.374 8.771 -20.893 1.00 86.50 260 GLU A N 1
ATOM 1974 C CA . GLU A 1 260 ? -6.513 8.461 -20.035 1.00 86.50 260 GLU A CA 1
ATOM 1975 C C . GLU A 1 260 ? -6.433 9.214 -18.703 1.00 86.50 260 GLU A C 1
ATOM 1977 O O . GLU A 1 260 ? -5.399 9.230 -18.028 1.00 86.50 260 GLU A O 1
ATOM 1982 N N . ASN A 1 261 ? -7.555 9.808 -18.298 1.00 92.69 261 ASN A N 1
ATOM 1983 C CA . ASN A 1 261 ? -7.671 10.464 -17.002 1.00 92.69 261 ASN A CA 1
ATOM 1984 C C . ASN A 1 261 ? -7.946 9.451 -15.879 1.00 92.69 261 ASN A C 1
ATOM 1986 O O . ASN A 1 261 ? -8.481 8.358 -16.094 1.00 92.69 261 ASN A O 1
ATOM 1990 N N . SER A 1 262 ? -7.637 9.843 -14.642 1.00 94.88 262 SER A N 1
ATOM 1991 C CA . SER A 1 262 ? -7.866 9.001 -13.463 1.00 94.88 262 SER A CA 1
ATOM 1992 C C . SER A 1 262 ? -9.327 8.580 -13.295 1.00 94.88 262 SER A C 1
ATOM 1994 O O . SER A 1 262 ? -9.594 7.489 -12.803 1.00 94.88 262 SER A O 1
ATOM 1996 N N . LYS A 1 263 ? -10.297 9.408 -13.697 1.00 94.44 263 LYS A N 1
ATOM 1997 C CA . LYS A 1 263 ? -11.728 9.113 -13.517 1.00 94.44 263 LYS A CA 1
ATOM 1998 C C . LYS A 1 263 ? -12.173 7.918 -14.366 1.00 94.44 263 LYS A C 1
ATOM 2000 O O . LYS A 1 263 ? -12.930 7.079 -13.873 1.00 94.44 263 LYS A O 1
ATOM 2005 N N . ASP A 1 264 ? -11.689 7.820 -15.598 1.00 95.12 264 ASP A N 1
ATOM 2006 C CA . ASP A 1 264 ? -12.021 6.724 -16.511 1.00 95.12 264 ASP A CA 1
ATOM 2007 C C . ASP A 1 264 ? -11.375 5.411 -16.054 1.00 95.12 264 ASP A C 1
ATOM 2009 O O . ASP A 1 264 ? -12.048 4.376 -15.984 1.00 95.12 264 ASP A O 1
ATOM 2013 N N . ILE A 1 265 ? -10.113 5.468 -15.616 1.00 96.44 265 ILE A N 1
ATOM 2014 C CA . ILE A 1 265 ? -9.416 4.326 -15.007 1.00 96.44 265 ILE A CA 1
ATOM 2015 C C . ILE A 1 265 ? -10.145 3.885 -13.726 1.00 96.44 265 ILE A C 1
ATOM 2017 O O . ILE A 1 265 ? -10.468 2.706 -13.566 1.00 96.44 265 ILE A O 1
ATOM 2021 N N . ALA A 1 266 ? -10.503 4.823 -12.842 1.00 96.31 266 ALA A N 1
ATOM 2022 C CA . ALA A 1 266 ? -11.245 4.546 -11.610 1.00 96.31 266 ALA A CA 1
ATOM 2023 C C . ALA A 1 266 ? -12.593 3.860 -11.882 1.00 96.31 266 ALA A C 1
ATOM 2025 O O . ALA A 1 266 ? -13.014 2.979 -11.127 1.00 96.31 266 ALA A O 1
ATOM 2026 N N . ALA A 1 267 ? -13.287 4.235 -12.962 1.00 96.75 267 ALA A N 1
ATOM 2027 C CA . ALA A 1 267 ? -14.544 3.606 -13.351 1.00 96.75 267 ALA A CA 1
ATOM 2028 C C . ALA A 1 267 ? -14.350 2.131 -13.738 1.00 96.75 267 ALA A C 1
ATOM 2030 O O . ALA A 1 267 ? -15.176 1.292 -13.364 1.00 96.75 267 ALA A O 1
ATOM 2031 N N . ARG A 1 268 ? -13.257 1.790 -14.433 1.00 97.25 268 ARG A N 1
ATOM 2032 C CA . ARG A 1 268 ? -12.907 0.396 -14.757 1.00 97.25 268 ARG A CA 1
ATOM 2033 C C . ARG A 1 268 ? -12.498 -0.389 -13.518 1.00 97.25 268 ARG A C 1
ATOM 2035 O O . ARG A 1 268 ? -13.073 -1.451 -13.277 1.00 97.25 268 ARG A O 1
ATOM 2042 N N . VAL A 1 269 ? -11.630 0.174 -12.677 1.00 97.88 269 VAL A N 1
ATOM 2043 C CA . VAL A 1 269 ? -11.248 -0.418 -11.382 1.00 97.88 269 VAL A CA 1
ATOM 2044 C C . VAL A 1 269 ? -12.496 -0.724 -10.552 1.00 97.88 269 VAL A C 1
ATOM 2046 O O . VAL A 1 269 ? -12.665 -1.838 -10.059 1.00 97.88 269 VAL A O 1
ATOM 2049 N N . LYS A 1 270 ? -13.434 0.226 -10.452 1.00 96.31 270 LYS A N 1
ATOM 2050 C CA . LYS A 1 270 ? -14.698 0.033 -9.729 1.00 96.31 270 LYS A CA 1
ATOM 2051 C C . LYS A 1 270 ? -15.527 -1.118 -10.302 1.00 96.31 270 LYS A C 1
ATOM 2053 O O . LYS A 1 270 ? -16.054 -1.910 -9.526 1.00 96.31 270 LYS A O 1
ATOM 2058 N N . LYS A 1 271 ? -15.646 -1.234 -11.630 1.00 97.31 271 LYS A N 1
ATOM 2059 C CA . LYS A 1 271 ? -16.358 -2.356 -12.271 1.00 97.31 271 LYS A CA 1
ATOM 2060 C C . LYS A 1 271 ? -15.733 -3.699 -11.885 1.00 97.31 271 LYS A C 1
ATOM 2062 O O . LYS A 1 271 ? -16.458 -4.604 -11.485 1.00 97.31 271 LYS A O 1
ATOM 2067 N N . VAL A 1 272 ? -14.404 -3.808 -11.925 1.00 96.81 272 VAL A N 1
ATOM 2068 C CA . VAL A 1 272 ? -13.686 -5.039 -11.547 1.00 96.81 272 VAL A CA 1
ATOM 2069 C C . VAL A 1 272 ? -13.847 -5.355 -10.056 1.00 96.81 272 VAL A C 1
ATOM 2071 O O . VAL A 1 272 ? -14.013 -6.515 -9.678 1.00 96.81 272 VAL A O 1
ATOM 2074 N N . ARG A 1 273 ? -13.856 -4.339 -9.189 1.00 95.00 273 ARG A N 1
ATOM 2075 C CA . ARG A 1 273 ? -14.107 -4.507 -7.748 1.00 95.00 273 ARG A CA 1
ATOM 2076 C C . ARG A 1 273 ? -15.518 -5.014 -7.453 1.00 95.00 273 ARG A C 1
ATOM 2078 O O . ARG A 1 273 ? -15.655 -5.907 -6.630 1.00 95.00 273 ARG A O 1
ATOM 2085 N N . LEU A 1 274 ? -16.535 -4.528 -8.166 1.00 95.25 274 LEU A N 1
ATOM 2086 C CA . LEU A 1 274 ? -17.913 -5.022 -8.025 1.00 95.25 274 LEU A CA 1
ATOM 2087 C C . LEU A 1 274 ? -18.062 -6.487 -8.461 1.00 95.25 274 LEU A C 1
ATOM 2089 O O . LEU A 1 274 ? -18.851 -7.224 -7.878 1.00 95.25 274 LEU A O 1
ATOM 2093 N N . ILE A 1 275 ? -17.311 -6.921 -9.479 1.00 95.50 275 ILE A N 1
ATOM 2094 C CA . ILE A 1 275 ? -17.287 -8.332 -9.893 1.00 95.50 275 ILE A CA 1
ATOM 2095 C C . ILE A 1 275 ? -16.680 -9.199 -8.783 1.00 95.50 275 ILE A C 1
ATOM 2097 O O . ILE A 1 275 ? -17.256 -10.227 -8.441 1.00 95.50 275 ILE A O 1
ATOM 2101 N N . GLN A 1 276 ? -15.552 -8.776 -8.201 1.00 94.88 276 GLN A N 1
ATOM 2102 C CA . GLN A 1 276 ? -14.908 -9.487 -7.088 1.00 94.88 276 GLN A CA 1
ATOM 2103 C C . GLN A 1 276 ? -15.789 -9.527 -5.838 1.00 94.88 276 GLN A C 1
ATOM 2105 O O . GLN A 1 276 ? -15.903 -10.575 -5.220 1.00 94.88 276 GLN A O 1
ATOM 2110 N N . GLU A 1 277 ? -16.451 -8.421 -5.493 1.00 92.50 277 GLU A N 1
ATOM 2111 C CA . GLU A 1 277 ? -17.358 -8.354 -4.341 1.00 92.50 277 GLU A CA 1
ATOM 2112 C C . GLU A 1 277 ? -18.493 -9.377 -4.454 1.00 92.50 277 GLU A C 1
ATOM 2114 O O . GLU A 1 277 ? -18.763 -10.093 -3.497 1.00 92.50 277 GLU A O 1
ATOM 2119 N N . LYS A 1 278 ? -19.100 -9.506 -5.641 1.00 94.25 278 LYS A N 1
ATOM 2120 C CA . LYS A 1 278 ? -20.116 -10.537 -5.902 1.00 94.25 278 LYS A CA 1
ATOM 2121 C C . LYS A 1 278 ? -19.534 -11.948 -5.897 1.00 94.25 278 LYS A C 1
ATOM 2123 O O . LYS A 1 278 ? -20.144 -12.860 -5.361 1.00 94.25 278 LYS A O 1
ATOM 2128 N N . ARG A 1 279 ? -18.364 -12.139 -6.512 1.00 93.62 279 ARG A N 1
ATOM 2129 C CA . ARG A 1 279 ? -17.694 -13.446 -6.591 1.00 93.62 279 ARG A CA 1
ATOM 2130 C C . ARG A 1 279 ? -17.316 -13.983 -5.211 1.00 93.62 279 ARG A C 1
ATOM 2132 O O . ARG A 1 279 ? -17.388 -15.184 -4.990 1.00 93.62 279 ARG A O 1
ATOM 2139 N N . TYR A 1 280 ? -16.903 -13.099 -4.308 1.00 92.81 280 TYR A N 1
ATOM 2140 C CA . TYR A 1 280 ? -16.419 -13.452 -2.975 1.00 92.81 280 TYR A CA 1
ATOM 2141 C C . TYR A 1 280 ? -17.462 -13.241 -1.876 1.00 92.81 280 TYR A C 1
ATOM 2143 O O . TYR A 1 280 ? -17.122 -13.244 -0.693 1.00 92.81 280 TYR A O 1
ATOM 2151 N N . GLU A 1 281 ? -18.734 -13.081 -2.241 1.00 92.25 281 GLU A N 1
ATOM 2152 C CA . GLU A 1 281 ? -19.822 -13.013 -1.274 1.00 92.25 281 GLU A CA 1
ATOM 2153 C C . GLU A 1 281 ? -19.828 -14.278 -0.394 1.00 92.25 281 GLU A C 1
ATOM 2155 O O . GLU A 1 281 ? -19.770 -15.402 -0.885 1.00 92.25 281 GLU A O 1
ATOM 2160 N N . GLY A 1 282 ? -19.836 -14.092 0.930 1.00 89.50 282 GLY A N 1
ATOM 2161 C CA . GLY A 1 282 ? -19.733 -15.186 1.904 1.00 89.50 282 GLY A CA 1
ATOM 2162 C C . GLY A 1 282 ? -18.304 -15.591 2.297 1.00 89.50 282 GLY A C 1
ATOM 2163 O O . GLY A 1 282 ? -18.143 -16.308 3.284 1.00 89.50 282 GLY A O 1
ATOM 2164 N N . TYR A 1 283 ? -17.269 -15.089 1.616 1.00 89.88 283 TYR A N 1
ATOM 2165 C CA . TYR A 1 283 ? -15.865 -15.288 1.992 1.00 89.88 283 TYR A CA 1
ATOM 2166 C C . TYR A 1 283 ? -15.293 -14.071 2.735 1.00 89.88 283 TYR A C 1
ATOM 2168 O O . TYR A 1 283 ? -15.768 -12.945 2.600 1.00 89.88 283 TYR A O 1
ATOM 2176 N N . ASN A 1 284 ? -14.220 -14.273 3.507 1.00 87.44 284 ASN A N 1
ATOM 2177 C CA . ASN A 1 284 ? -13.502 -13.186 4.190 1.00 87.44 284 ASN A CA 1
ATOM 2178 C C . ASN A 1 284 ? -12.402 -12.556 3.309 1.00 87.44 284 ASN A C 1
ATOM 2180 O O . ASN A 1 284 ? -11.344 -12.166 3.801 1.00 87.44 284 ASN A O 1
ATOM 2184 N N . ILE A 1 285 ? -12.634 -12.482 1.998 1.00 89.19 285 ILE A N 1
ATOM 2185 C CA . ILE A 1 285 ? -11.722 -11.875 1.025 1.00 89.19 285 ILE A CA 1
ATOM 2186 C C . ILE A 1 285 ? -12.492 -10.868 0.177 1.00 89.19 285 ILE A C 1
ATOM 2188 O O . ILE A 1 285 ? -13.682 -11.021 -0.075 1.00 89.19 285 ILE A O 1
ATOM 2192 N N . LYS A 1 286 ? -11.811 -9.809 -0.256 1.00 88.38 286 LYS A N 1
ATOM 2193 C CA . LYS A 1 286 ? -12.417 -8.743 -1.073 1.00 88.38 286 LYS A CA 1
ATOM 2194 C C . LYS A 1 286 ? -11.807 -8.648 -2.468 1.00 88.38 286 LYS A C 1
ATOM 2196 O O . LYS A 1 286 ? -12.342 -7.962 -3.336 1.00 88.38 286 LYS A O 1
ATOM 2201 N N . THR A 1 287 ? -10.633 -9.242 -2.652 1.00 93.31 287 THR A N 1
ATOM 2202 C CA . THR A 1 287 ? -9.686 -8.867 -3.695 1.00 93.31 287 THR A CA 1
ATOM 2203 C C . THR A 1 287 ? -8.889 -10.090 -4.144 1.00 93.31 287 THR A C 1
ATOM 2205 O O . THR A 1 287 ? -8.609 -10.974 -3.337 1.00 93.31 287 THR A O 1
ATOM 2208 N N . ASN A 1 288 ? -8.515 -10.143 -5.423 1.00 93.44 288 ASN A N 1
ATOM 2209 C CA . ASN A 1 288 ? -7.818 -11.292 -6.007 1.00 93.44 288 ASN A CA 1
ATOM 2210 C C . ASN A 1 288 ? -6.465 -11.587 -5.348 1.00 93.44 288 ASN A C 1
ATOM 2212 O O . ASN A 1 288 ? -6.097 -12.749 -5.246 1.00 93.44 288 ASN A O 1
ATOM 2216 N N . ASN A 1 289 ? -5.743 -10.575 -4.855 1.00 91.44 289 ASN A N 1
ATOM 2217 C CA . ASN A 1 289 ? -4.460 -10.789 -4.172 1.00 91.44 289 ASN A CA 1
ATOM 2218 C C . ASN A 1 289 ? -4.577 -11.568 -2.844 1.00 91.44 289 ASN A C 1
ATOM 2220 O O . ASN A 1 289 ? -3.568 -11.905 -2.239 1.00 91.44 289 ASN A O 1
ATOM 2224 N N . ARG A 1 290 ? -5.798 -11.812 -2.351 1.00 90.44 290 ARG A N 1
ATOM 2225 C CA . ARG A 1 290 ? -6.067 -12.600 -1.139 1.00 90.44 290 ARG A CA 1
ATOM 2226 C C . ARG A 1 290 ? -6.584 -14.007 -1.444 1.00 90.44 290 ARG A C 1
ATOM 2228 O O . ARG A 1 290 ? -6.984 -14.699 -0.515 1.00 90.44 290 ARG A O 1
ATOM 2235 N N . LEU A 1 291 ? -6.625 -14.414 -2.714 1.00 90.81 291 LEU A N 1
ATOM 2236 C CA . LEU A 1 291 ? -7.003 -15.775 -3.082 1.00 90.81 291 LEU A CA 1
ATOM 2237 C C . LEU A 1 291 ? -5.949 -16.766 -2.593 1.00 90.81 291 LEU A C 1
ATOM 2239 O O . LEU A 1 291 ? -4.764 -16.598 -2.863 1.00 90.81 291 LEU A O 1
ATOM 2243 N N . ASP A 1 292 ? -6.394 -17.822 -1.921 1.00 86.62 292 ASP A N 1
ATOM 2244 C CA . ASP A 1 292 ? -5.543 -18.913 -1.473 1.00 86.62 292 ASP A CA 1
ATOM 2245 C C . ASP A 1 292 ? -6.126 -20.279 -1.863 1.00 86.62 292 ASP A C 1
ATOM 2247 O O . ASP A 1 292 ? -7.333 -20.453 -2.055 1.00 86.62 292 ASP A O 1
ATOM 2251 N N . ARG A 1 293 ? -5.234 -21.269 -1.988 1.00 87.12 293 ARG A N 1
ATOM 2252 C CA . ARG A 1 293 ? -5.567 -22.697 -2.127 1.00 87.12 293 ARG A CA 1
ATOM 2253 C C . ARG A 1 293 ? -6.658 -22.955 -3.180 1.00 87.12 293 ARG A C 1
ATOM 2255 O O . ARG A 1 293 ? -6.434 -22.743 -4.366 1.00 87.12 293 ARG A O 1
ATOM 2262 N N . GLN A 1 294 ? -7.829 -23.417 -2.737 1.00 88.44 294 GLN A N 1
ATOM 2263 C CA . GLN A 1 294 ? -8.937 -23.813 -3.597 1.00 88.44 294 GLN A CA 1
ATOM 2264 C C . GLN A 1 294 ? -9.546 -22.621 -4.340 1.00 88.44 294 GLN A C 1
ATOM 2266 O O . GLN A 1 294 ? -9.867 -22.741 -5.514 1.00 88.44 294 GLN A O 1
ATOM 2271 N N . LEU A 1 295 ? -9.627 -21.445 -3.708 1.00 90.19 295 LEU A N 1
ATOM 2272 C CA . LEU A 1 295 ? -10.215 -20.262 -4.342 1.00 90.19 295 LEU A CA 1
ATOM 2273 C C . LEU A 1 295 ? -9.369 -19.759 -5.516 1.00 90.19 295 LEU A C 1
ATOM 2275 O O . LEU A 1 295 ? -9.911 -19.202 -6.470 1.00 90.19 295 LEU A O 1
ATOM 2279 N N . LEU A 1 296 ? -8.051 -19.970 -5.466 1.00 89.00 296 LEU A N 1
ATOM 2280 C CA . LEU A 1 296 ? -7.163 -19.674 -6.587 1.00 89.00 296 LEU A CA 1
ATOM 2281 C C . LEU A 1 296 ? -7.467 -20.586 -7.786 1.00 89.00 296 LEU A C 1
ATOM 2283 O O . LEU A 1 296 ? -7.549 -20.107 -8.914 1.00 89.00 296 LEU A O 1
ATOM 2287 N N . ILE A 1 297 ? -7.696 -21.878 -7.536 1.00 87.69 297 ILE A N 1
ATOM 2288 C CA . ILE A 1 297 ? -8.062 -22.854 -8.573 1.00 87.69 297 ILE A CA 1
ATOM 2289 C C . ILE A 1 297 ? -9.446 -22.524 -9.144 1.00 87.69 297 ILE A C 1
ATOM 2291 O O . ILE A 1 297 ? -9.618 -22.485 -10.357 1.00 87.69 297 ILE A O 1
ATOM 2295 N N . ASP A 1 298 ? -10.419 -22.221 -8.289 1.00 89.00 298 ASP A N 1
ATOM 2296 C CA . ASP A 1 298 ? -11.806 -22.010 -8.710 1.00 89.00 298 ASP A CA 1
ATOM 2297 C C . ASP A 1 298 ? -11.988 -20.729 -9.542 1.00 89.00 298 ASP A C 1
ATOM 2299 O O . ASP A 1 298 ? -12.837 -20.677 -10.434 1.00 89.00 298 ASP A O 1
ATOM 2303 N N . TYR A 1 299 ? -11.209 -19.677 -9.255 1.00 89.19 299 TYR A N 1
ATOM 2304 C CA . TYR A 1 299 ? -11.461 -18.336 -9.798 1.00 89.19 299 TYR A CA 1
ATOM 2305 C C . TYR A 1 299 ? -10.303 -17.692 -10.562 1.00 89.19 299 TYR A C 1
ATOM 2307 O O . TYR A 1 299 ? -10.518 -16.654 -11.198 1.00 89.19 299 TYR A O 1
ATOM 2315 N N . ALA A 1 300 ? -9.095 -18.249 -10.487 1.00 86.50 300 ALA A N 1
ATOM 2316 C CA . ALA A 1 300 ? -7.889 -17.670 -11.079 1.00 86.50 300 ALA A CA 1
ATOM 2317 C C . ALA A 1 300 ? -7.015 -18.702 -11.809 1.00 86.50 300 ALA A C 1
ATOM 2319 O O . ALA A 1 300 ? -5.836 -18.442 -12.046 1.00 86.50 300 ALA A O 1
ATOM 2320 N N . MET A 1 301 ? -7.578 -19.853 -12.196 1.00 85.12 301 MET A N 1
ATOM 2321 C CA . MET A 1 301 ? -6.845 -20.817 -13.011 1.00 85.12 301 MET A CA 1
ATOM 2322 C C . MET A 1 301 ? -6.471 -20.179 -14.359 1.00 85.12 301 MET A C 1
ATOM 2324 O O . MET A 1 301 ? -7.356 -19.656 -15.045 1.00 85.12 301 MET A O 1
ATOM 2328 N N . PRO A 1 302 ? -5.184 -20.198 -14.749 1.00 84.56 302 PRO A N 1
ATOM 2329 C CA . PRO A 1 302 ? -4.773 -19.659 -16.034 1.00 84.56 302 PRO A CA 1
ATOM 2330 C C . PRO A 1 302 ? -5.414 -20.457 -17.174 1.00 84.56 302 PRO A C 1
ATOM 2332 O O . PRO A 1 302 ? -5.606 -21.678 -17.072 1.00 84.56 302 PRO A O 1
ATOM 2335 N N . ALA A 1 303 ? -5.732 -19.738 -18.254 1.00 86.50 303 ALA A N 1
ATOM 2336 C CA . ALA A 1 303 ? -6.060 -20.336 -19.544 1.00 86.50 303 ALA A CA 1
ATOM 2337 C C . ALA A 1 303 ? -4.870 -21.159 -20.061 1.00 86.50 303 ALA A C 1
ATOM 2339 O O . ALA A 1 303 ? -3.753 -20.976 -19.577 1.00 86.50 303 ALA A O 1
ATOM 2340 N N . ASP A 1 304 ? -5.101 -22.031 -21.040 1.00 85.88 304 ASP A N 1
ATOM 2341 C CA . ASP A 1 304 ? -4.080 -22.966 -21.535 1.00 85.88 304 ASP A CA 1
ATOM 2342 C C . ASP A 1 304 ? -2.793 -22.239 -21.966 1.00 85.88 304 ASP A C 1
ATOM 2344 O O . ASP A 1 304 ? -1.721 -22.538 -21.456 1.00 85.88 304 ASP A O 1
ATOM 2348 N N . GLU A 1 305 ? -2.921 -21.157 -22.739 1.00 86.75 305 GLU A N 1
ATOM 2349 C CA . GLU A 1 305 ? -1.805 -20.278 -23.143 1.00 86.75 305 GLU A CA 1
ATOM 2350 C C . GLU A 1 305 ? -1.020 -19.703 -21.949 1.00 86.75 305 GLU A C 1
ATOM 2352 O O . GLU A 1 305 ? 0.179 -19.454 -22.027 1.00 86.75 305 GLU A O 1
ATOM 2357 N N . GLY A 1 306 ? -1.707 -19.454 -20.831 1.00 82.75 306 GLY A N 1
ATOM 2358 C CA . GLY A 1 306 ? -1.094 -18.958 -19.604 1.00 82.75 306 GLY A CA 1
ATOM 2359 C C . GLY A 1 306 ? -0.393 -20.051 -18.800 1.00 82.75 306 GLY A C 1
ATOM 2360 O O . GLY A 1 306 ? 0.510 -19.728 -18.036 1.00 82.75 306 GLY A O 1
ATOM 2361 N N . ARG A 1 307 ? -0.788 -21.321 -18.953 1.00 83.69 307 ARG A N 1
ATOM 2362 C CA . ARG A 1 307 ? -0.102 -22.461 -18.324 1.00 83.69 307 ARG A CA 1
ATOM 2363 C C . ARG A 1 307 ? 1.219 -22.747 -19.014 1.00 83.69 307 ARG A C 1
ATOM 2365 O O . ARG A 1 307 ? 2.206 -22.923 -18.314 1.00 83.69 307 ARG A O 1
ATOM 2372 N N . ASP A 1 308 ? 1.245 -22.668 -20.341 1.00 85.31 308 ASP A N 1
ATOM 2373 C CA . ASP A 1 308 ? 2.461 -22.863 -21.142 1.00 85.31 308 ASP A CA 1
ATOM 2374 C C . ASP A 1 308 ? 3.574 -21.857 -20.793 1.00 85.31 308 ASP A C 1
ATOM 2376 O O . ASP A 1 308 ? 4.748 -22.129 -21.004 1.00 85.31 308 ASP A O 1
ATOM 2380 N N . LEU A 1 309 ? 3.220 -20.684 -20.254 1.00 81.56 309 LEU A N 1
ATOM 2381 C CA . LEU A 1 309 ? 4.176 -19.666 -19.797 1.00 81.56 309 LEU A CA 1
ATOM 2382 C C . LEU A 1 309 ? 4.715 -19.905 -18.377 1.00 81.56 309 LEU A C 1
ATOM 2384 O O . LEU A 1 309 ? 5.645 -19.210 -17.963 1.00 81.56 309 LEU A O 1
ATOM 2388 N N . LEU A 1 310 ? 4.088 -20.795 -17.604 1.00 76.94 310 LEU A N 1
ATOM 2389 C CA . LEU A 1 310 ? 4.473 -21.116 -16.226 1.00 76.94 310 LEU A CA 1
ATOM 2390 C C . LEU A 1 310 ? 5.337 -22.383 -16.128 1.00 76.94 310 LEU A C 1
ATOM 2392 O O . LEU A 1 310 ? 5.924 -22.609 -15.068 1.00 76.94 310 LEU A O 1
ATOM 2396 N N . GLU A 1 311 ? 5.388 -23.190 -17.193 1.00 62.44 311 GLU A N 1
ATOM 2397 C CA . GLU A 1 311 ? 6.280 -24.351 -17.355 1.00 62.44 311 GLU A CA 1
ATOM 2398 C C . GLU A 1 311 ? 7.643 -23.951 -17.942 1.00 62.44 311 GLU A C 1
ATOM 2400 O O . GLU A 1 311 ? 8.657 -24.535 -17.489 1.00 62.44 311 GLU A O 1
#

Nearest PDB structures (foldseek):
  8rxd-assembly1_C  TM=8.865E-01  e=8.432E-24  Legionella pneumophila
  8rxk-assembly1_E  TM=8.315E-01  e=6.577E-23  Legionella pneumophila
  8ouw-assembly1_3  TM=6.934E-01  e=9.757E-10  Caenorhabditis elegans
  8w0f-assembly1_3  TM=6.219E-01  e=6.392E-10  Homo sapiens
  8xgc-assembly1_4  TM=6.532E-01  e=2.125E-08  Saccharomyces cerevisiae

Radius of gyration: 22.93 Å; Cα contacts (8 Å, |Δi|>4): 491; chains: 1; bounding box: 66×43×68 Å

Mean predicted aligned error: 8.12 Å

InterPro domains:
  IPR000523 Magnesium chelatase ChlI-like, catalytic domain [PF01078] (43-247)
  IPR001208 MCM domain [PR01657] (62-77)
  IPR001208 MCM domain [PR01657] (144-158)
  IPR001208 MCM domain [PR01657] (196-208)
  IPR027417 P-loop containing nucleoside triphosphate hydrolase [G3DSA:3.40.50.300] (43-305)
  IPR027417 P-loop containing nucleoside triphosphate hydrolase [SSF52540] (43-246)
  IPR045006 Magnesium-chelatase subunit ChlI-like [PTHR32039] (31-281)

Secondary structure (DSSP, 8-state):
-----------SSHHHHHHHHHTSS---PPP--B--S---PPPGGGS-S-HHHHHHHHHHHHHT--EEEE--TTSSHHHHHHHHHHHSPPPPHHHHHHHHHHHHHTT---TTPBP-SPPEE---TT--HHHHHEE-SGGG-EE-HHHHTTTSEEEETTGGGS-HHHHHTTHHHHHHSEEEEEETTEEEEEE---EEEEEE-SSTTS-TT-SS---TTTTHHHHHHHTTS-HHHHTT-SEEEE-PPP-GGGGGGS-GGG---HHHHHHHHHHHHHHHHHHTTTSS--SGGG--HHHHHHHHPPPHHHHTTT-